Protein AF-A0A259LU39-F1 (afdb_monomer)

pLDDT: mean 78.83, std 13.09, range [27.02, 96.62]

Nearest PDB structures (foldseek):
  8rxt-assembly1_B  TM=8.365E-01  e=2.520E-11  Legionella pneumophila
  8rxt-assembly1_F  TM=7.467E-01  e=3.643E-12  Legionella pneumophila
  2pjr-assembly1_G  TM=8.775E-01  e=1.945E-04  Geobacillus ste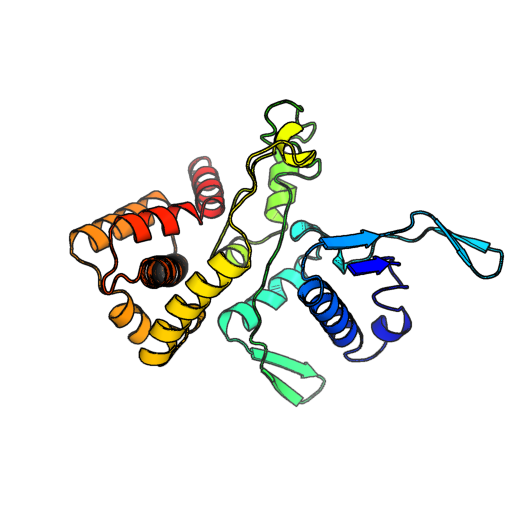arothermophilus
  2is6-assembly1_B  TM=9.435E-01  e=2.917E-03  Escherichia coli
  1pjr-assembly1_A 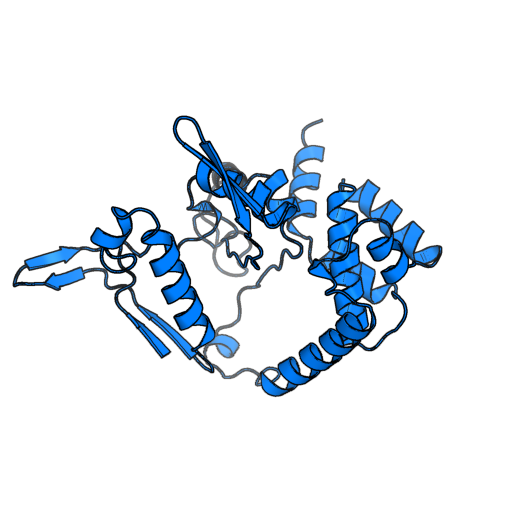 TM=9.055E-01  e=3.638E-03  Geobacillus stearothermophilus

Structure (mmCIF, N/CA/C/O backbone):
data_AF-A0A259LU39-F1
#
_entry.id   AF-A0A259LU39-F1
#
loop_
_atom_site.group_PDB
_atom_site.id
_atom_site.type_symbol
_atom_site.label_atom_id
_atom_site.label_alt_id
_atom_site.label_comp_id
_atom_site.label_asym_id
_atom_site.label_entity_id
_atom_site.label_seq_id
_atom_site.pdbx_PDB_ins_code
_atom_site.Cartn_x
_atom_site.Cartn_y
_atom_site.Cartn_z
_atom_site.occupancy
_atom_site.B_iso_or_equiv
_atom_site.auth_seq_id
_atom_site.auth_comp_id
_atom_site.auth_asym_id
_atom_site.auth_atom_id
_atom_site.pdbx_PDB_model_num
ATOM 1 N N . MET A 1 1 ? -2.369 -21.928 -12.614 1.00 53.81 1 MET A N 1
ATOM 2 C CA . MET A 1 1 ? -3.268 -21.348 -13.626 1.00 53.81 1 MET A CA 1
ATOM 3 C C . MET A 1 1 ? -2.397 -20.566 -14.587 1.00 53.81 1 MET A C 1
ATOM 5 O O . MET A 1 1 ? -1.478 -19.904 -14.121 1.00 53.81 1 MET A O 1
ATOM 9 N N . PHE A 1 2 ? -2.622 -20.736 -15.886 1.00 62.34 2 PHE A N 1
ATOM 10 C CA . PHE A 1 2 ? -1.865 -20.066 -16.937 1.00 62.34 2 PHE A CA 1
ATOM 11 C C . PHE A 1 2 ? -2.770 -19.025 -17.594 1.00 62.34 2 PHE A C 1
ATOM 13 O O . PHE A 1 2 ? -3.850 -19.383 -18.057 1.00 62.34 2 PHE A O 1
ATOM 20 N N . ILE A 1 3 ? -2.338 -17.766 -17.616 1.00 70.81 3 ILE A N 1
ATOM 21 C CA . ILE A 1 3 ? -2.923 -16.731 -18.467 1.00 70.81 3 ILE A CA 1
ATOM 22 C C . ILE A 1 3 ? -1.987 -16.593 -19.657 1.00 70.81 3 ILE A C 1
ATOM 24 O O . ILE A 1 3 ? -0.859 -16.110 -19.536 1.00 70.81 3 ILE A O 1
ATOM 28 N N . THR A 1 4 ? -2.446 -17.092 -20.796 1.00 76.81 4 THR A N 1
ATOM 29 C CA . THR A 1 4 ? -1.679 -17.115 -22.037 1.00 76.81 4 THR A CA 1
ATOM 30 C C . THR A 1 4 ? -2.185 -16.065 -23.003 1.00 76.81 4 THR A C 1
ATOM 32 O O . THR A 1 4 ? -3.384 -15.813 -23.039 1.00 76.81 4 THR A O 1
ATOM 35 N N . GLY A 1 5 ? -1.298 -15.530 -23.843 1.00 73.50 5 GLY A N 1
ATOM 36 C CA . GLY A 1 5 ? -1.701 -14.555 -24.855 1.00 73.50 5 GLY A CA 1
ATOM 37 C C . GLY A 1 5 ? -1.876 -13.157 -24.278 1.00 73.50 5 GLY A C 1
ATOM 38 O O . GLY A 1 5 ? -2.737 -12.412 -24.730 1.00 73.50 5 GLY A O 1
ATOM 39 N N . LEU A 1 6 ? -1.057 -12.805 -23.280 1.00 81.44 6 LEU A N 1
ATOM 40 C CA . LEU A 1 6 ? -0.944 -11.441 -22.768 1.00 81.44 6 LEU A CA 1
ATOM 41 C C . LEU A 1 6 ? -0.171 -10.582 -23.771 1.00 81.44 6 LEU A C 1
ATOM 43 O O . LEU A 1 6 ? 0.968 -10.174 -23.548 1.00 81.44 6 LEU A O 1
ATOM 47 N N . GLU A 1 7 ? -0.805 -10.361 -24.909 1.00 84.50 7 GLU A N 1
ATOM 48 C CA . GLU A 1 7 ? -0.324 -9.587 -26.041 1.00 84.50 7 GLU A CA 1
ATOM 49 C C . GLU A 1 7 ? -1.339 -8.483 -26.325 1.00 84.50 7 GLU A C 1
ATOM 51 O O . GLU A 1 7 ? -2.550 -8.693 -26.231 1.00 84.50 7 GLU A O 1
ATOM 56 N N . GLU A 1 8 ? -0.849 -7.303 -26.674 1.00 78.62 8 GLU A N 1
ATOM 57 C CA . GLU A 1 8 ? -1.696 -6.192 -27.076 1.00 78.62 8 GLU A CA 1
ATOM 58 C C . GLU A 1 8 ? -2.551 -6.600 -28.289 1.00 78.62 8 GLU A C 1
ATOM 60 O O . GLU A 1 8 ? -2.050 -7.239 -29.217 1.00 78.62 8 GLU A O 1
ATOM 65 N N . SER A 1 9 ? -3.838 -6.236 -28.293 1.00 75.56 9 SER A N 1
ATOM 66 C CA . SER A 1 9 ? -4.861 -6.665 -29.276 1.00 75.56 9 SER A CA 1
ATOM 67 C C . SER A 1 9 ? -5.368 -8.111 -29.125 1.00 75.56 9 SER A C 1
ATOM 69 O O . SER A 1 9 ? -6.397 -8.452 -29.709 1.00 75.56 9 SER A O 1
ATOM 71 N N . LEU A 1 10 ? -4.695 -8.958 -28.336 1.00 78.62 10 LEU A N 1
ATOM 72 C CA . LEU A 1 10 ? -5.160 -10.308 -27.993 1.00 78.62 10 LEU A CA 1
ATOM 73 C C . LEU A 1 10 ? -5.811 -10.337 -26.607 1.00 78.62 10 LEU A C 1
ATOM 75 O O . LEU A 1 10 ? -6.875 -10.927 -26.437 1.00 78.62 10 LEU A O 1
ATOM 79 N N . PHE A 1 11 ? -5.181 -9.683 -25.632 1.00 72.12 11 PHE A N 1
ATOM 80 C CA . PHE A 1 11 ? -5.715 -9.479 -24.293 1.00 72.12 11 PHE A CA 1
ATOM 81 C C . PHE A 1 11 ? -5.144 -8.173 -23.705 1.00 72.12 11 PHE A C 1
ATOM 83 O O . PHE A 1 11 ? -3.975 -8.151 -23.314 1.00 72.12 11 PHE A O 1
ATOM 90 N N . PRO A 1 12 ? -5.915 -7.072 -23.632 1.00 76.94 12 PRO A N 1
ATOM 91 C CA . PRO A 1 12 ? -7.328 -6.989 -23.996 1.00 76.94 12 PRO A CA 1
ATOM 92 C C . PRO A 1 12 ? -7.532 -7.222 -25.497 1.00 76.94 12 PRO A C 1
ATOM 94 O O . PRO A 1 12 ? -6.693 -6.823 -26.310 1.00 76.94 12 PRO A O 1
ATOM 97 N N . HIS A 1 13 ? -8.631 -7.884 -25.857 1.00 83.38 13 HIS A N 1
ATOM 98 C CA . HIS A 1 13 ? -8.950 -8.132 -27.258 1.00 83.38 13 HIS A CA 1
ATOM 99 C C . HIS A 1 13 ? -9.214 -6.811 -27.998 1.00 83.38 13 HIS A C 1
ATOM 101 O O . HIS A 1 13 ? -9.829 -5.895 -27.450 1.00 83.38 13 HIS A O 1
ATOM 107 N N . GLU A 1 14 ? -8.766 -6.708 -29.253 1.00 80.56 14 GLU A N 1
ATOM 108 C CA . GLU A 1 14 ? -8.870 -5.488 -30.072 1.00 80.56 14 GLU A CA 1
ATOM 109 C C . GLU A 1 14 ? -10.310 -4.964 -30.161 1.00 80.56 14 GLU A C 1
ATOM 111 O O . GLU A 1 14 ? -10.559 -3.772 -30.009 1.00 80.56 14 GLU A O 1
ATOM 116 N N . GLN A 1 15 ? -11.286 -5.861 -30.317 1.00 78.75 15 GLN A N 1
ATOM 117 C CA . GLN A 1 15 ? -12.702 -5.480 -30.370 1.00 78.75 15 GLN A CA 1
ATOM 118 C C . GLN A 1 15 ? -13.184 -4.908 -29.029 1.00 78.75 15 GLN A C 1
ATOM 120 O O . GLN A 1 15 ? -13.802 -3.846 -29.006 1.00 78.75 15 GLN A O 1
ATOM 125 N N . SER A 1 16 ? -12.791 -5.525 -27.910 1.00 80.12 16 SER A N 1
ATOM 126 C CA . SER A 1 16 ? -13.077 -5.031 -26.558 1.00 80.12 16 SER A CA 1
ATOM 127 C C . SER A 1 16 ? -12.427 -3.665 -26.291 1.00 80.12 16 SER A C 1
ATOM 129 O O . SER A 1 16 ? -12.916 -2.892 -25.469 1.00 80.12 16 SER A O 1
ATOM 131 N N . ALA A 1 17 ? -11.330 -3.336 -26.984 1.00 71.06 17 ALA A N 1
ATOM 132 C CA . ALA A 1 17 ? -10.690 -2.025 -26.897 1.00 71.06 17 ALA A CA 1
ATOM 133 C C . ALA A 1 17 ? -11.484 -0.909 -27.602 1.00 71.06 17 ALA A C 1
ATOM 135 O O . ALA A 1 17 ? -11.327 0.262 -27.247 1.00 71.06 17 ALA A O 1
ATOM 136 N N . HIS A 1 18 ? -12.329 -1.260 -28.575 1.00 75.44 18 HIS A N 1
ATOM 137 C CA . HIS A 1 18 ? -13.158 -0.325 -29.341 1.00 75.44 18 HIS A CA 1
ATOM 138 C C . HIS A 1 18 ? -14.607 -0.231 -28.839 1.00 75.44 18 HIS A C 1
ATOM 140 O O . HIS A 1 18 ? -15.313 0.716 -29.188 1.00 75.44 18 HIS A O 1
ATOM 146 N N . GLU A 1 19 ? -15.040 -1.174 -28.004 1.00 79.94 19 GLU A N 1
ATOM 147 C CA . GLU A 1 19 ? -16.357 -1.182 -27.371 1.00 79.94 19 GLU A CA 1
ATOM 148 C C . GLU A 1 19 ? -16.409 -0.301 -26.112 1.00 79.94 19 GLU A C 1
ATOM 150 O O . GLU A 1 19 ? -15.473 -0.237 -25.310 1.00 79.94 19 GLU A O 1
ATOM 155 N N . GLU A 1 20 ? -17.538 0.379 -25.905 1.00 63.16 20 GLU A N 1
ATOM 156 C CA . GLU A 1 20 ? -17.760 1.200 -24.713 1.00 63.16 20 GLU A CA 1
ATOM 157 C C . GLU A 1 20 ? -17.851 0.292 -23.472 1.00 63.16 20 GLU A C 1
ATOM 159 O O . GLU A 1 20 ? -18.797 -0.473 -23.312 1.00 63.16 20 GLU A O 1
ATOM 164 N N . GLY A 1 21 ? -16.830 0.345 -22.609 1.00 67.00 21 GLY A N 1
ATOM 165 C CA . GLY A 1 21 ? -16.716 -0.505 -21.415 1.00 67.00 21 GLY A CA 1
ATOM 166 C C . GLY A 1 21 ? -16.012 -1.854 -21.628 1.00 67.00 21 GLY A C 1
ATOM 167 O O . GLY A 1 21 ? -15.725 -2.539 -20.647 1.00 67.00 21 GLY A O 1
ATOM 168 N N . GLY A 1 22 ? -15.645 -2.226 -22.860 1.00 72.56 22 GLY A N 1
ATOM 169 C CA . GLY A 1 22 ? -15.007 -3.523 -23.135 1.00 72.56 22 GLY A CA 1
ATOM 170 C C . GLY A 1 22 ? -13.653 -3.700 -22.430 1.00 72.56 22 GLY A C 1
ATOM 171 O O . GLY A 1 22 ? -13.367 -4.758 -21.873 1.00 72.56 22 GLY A O 1
ATO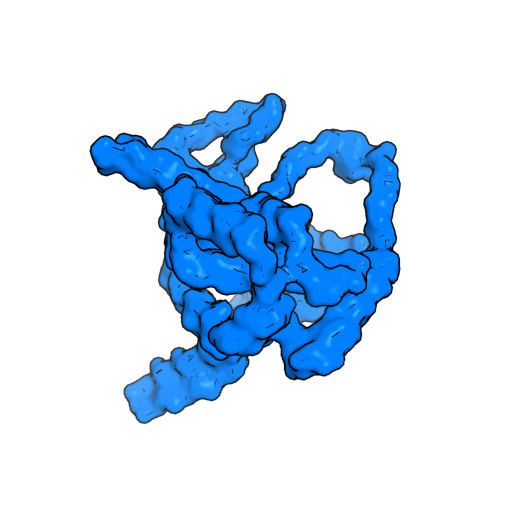M 172 N N . LEU A 1 23 ? -12.854 -2.633 -22.317 1.00 72.69 23 LEU A N 1
ATOM 173 C CA . LEU A 1 23 ? -11.596 -2.653 -21.552 1.00 72.69 23 LEU A CA 1
ATOM 174 C C . LEU A 1 23 ? -11.789 -2.894 -20.046 1.00 72.69 23 LEU A C 1
ATOM 176 O O . LEU A 1 23 ? -10.892 -3.429 -19.389 1.00 72.69 23 LEU A O 1
ATOM 180 N N . GLU A 1 24 ? -12.916 -2.469 -19.475 1.00 64.38 24 GLU A N 1
ATOM 181 C CA . GLU A 1 24 ? -13.219 -2.716 -18.062 1.00 64.38 24 GLU A CA 1
ATOM 182 C C . GLU A 1 24 ? -13.596 -4.178 -17.827 1.00 64.38 24 GLU A C 1
ATOM 184 O O . GLU A 1 24 ? -13.198 -4.749 -16.810 1.00 64.38 24 GLU A O 1
ATOM 189 N N . GLU A 1 25 ? -14.290 -4.800 -18.780 1.00 69.62 25 GLU A N 1
ATOM 190 C CA . GLU A 1 25 ? -14.614 -6.225 -18.730 1.00 69.62 25 GLU A CA 1
ATOM 191 C C . GLU A 1 25 ? -13.357 -7.093 -18.875 1.00 69.62 25 GLU A C 1
ATOM 193 O O . GLU A 1 25 ? -13.107 -7.961 -18.040 1.00 69.62 25 GLU A O 1
ATOM 198 N N . GLU A 1 26 ? -12.476 -6.784 -19.829 1.00 78.19 26 GLU A N 1
ATOM 199 C CA . GLU A 1 26 ? -11.168 -7.446 -19.977 1.00 78.19 26 GLU A CA 1
ATOM 200 C C . GLU A 1 26 ? -10.320 -7.335 -18.695 1.00 78.19 26 GLU A C 1
ATOM 202 O O . GLU A 1 26 ? -9.691 -8.298 -18.243 1.00 78.19 26 GLU A O 1
ATOM 207 N N . ARG A 1 27 ? -10.366 -6.177 -18.022 1.00 71.88 27 ARG A N 1
ATOM 208 C CA . ARG A 1 27 ? -9.699 -5.973 -16.728 1.00 71.88 27 ARG A CA 1
ATOM 209 C C . ARG A 1 27 ? -10.314 -6.831 -15.617 1.00 71.88 27 ARG A C 1
ATOM 211 O O . ARG A 1 27 ? -9.577 -7.379 -14.793 1.00 71.88 27 ARG A O 1
ATOM 218 N N . ARG A 1 28 ? -11.645 -6.970 -15.576 1.00 68.75 28 ARG A N 1
ATOM 219 C CA . ARG A 1 28 ? -12.333 -7.872 -14.632 1.00 68.75 28 ARG A CA 1
ATOM 220 C C . ARG A 1 28 ? -11.946 -9.324 -14.890 1.00 68.75 28 ARG A C 1
ATOM 222 O O . ARG A 1 28 ? -11.647 -10.035 -13.931 1.00 68.75 28 ARG A O 1
ATOM 229 N N . LEU A 1 29 ? -11.875 -9.744 -16.151 1.00 71.31 29 LEU A N 1
ATOM 230 C CA . LEU A 1 29 ? -11.436 -11.085 -16.539 1.00 71.31 29 LEU A CA 1
ATOM 231 C C . LEU A 1 29 ? -9.993 -11.355 -16.092 1.00 71.31 29 LEU A C 1
ATOM 233 O O . LEU A 1 29 ? -9.732 -12.402 -15.492 1.00 71.31 29 LEU A O 1
ATOM 237 N N . MET A 1 30 ? -9.085 -10.388 -16.270 1.00 74.69 30 MET A N 1
ATOM 238 C CA . MET A 1 30 ? -7.704 -10.478 -15.781 1.00 74.69 30 MET A CA 1
ATOM 239 C C . MET A 1 30 ? -7.655 -10.648 -14.258 1.00 74.69 30 MET A C 1
ATOM 241 O O . MET A 1 30 ? -6.982 -11.539 -13.738 1.00 74.69 30 MET A O 1
ATOM 245 N N . TYR A 1 31 ? -8.415 -9.835 -13.523 1.00 61.78 31 TYR A N 1
ATOM 246 C CA . TYR A 1 31 ? -8.483 -9.902 -12.063 1.00 61.78 31 TYR A CA 1
ATOM 247 C C . TYR A 1 31 ? -9.074 -11.228 -11.554 1.00 61.78 31 TYR A C 1
ATOM 249 O O . TYR A 1 31 ? -8.537 -11.841 -10.625 1.00 61.78 31 TYR A O 1
ATOM 257 N N . VAL A 1 32 ? -10.154 -11.719 -12.172 1.00 68.75 32 VAL A N 1
ATOM 258 C CA . VAL A 1 32 ? -10.760 -13.024 -11.848 1.00 68.75 32 VAL A CA 1
ATOM 259 C C . VAL A 1 32 ? -9.777 -14.154 -12.115 1.00 68.75 32 VAL A C 1
ATOM 261 O O . VAL A 1 32 ? -9.681 -15.091 -11.321 1.00 68.75 32 VAL A O 1
ATOM 264 N N . ALA A 1 33 ? -9.027 -14.070 -13.211 1.00 61.62 33 ALA A N 1
ATOM 265 C CA . ALA A 1 33 ? -7.979 -15.024 -13.492 1.00 61.62 33 ALA A CA 1
ATOM 266 C C . ALA A 1 33 ? -6.935 -14.984 -12.359 1.00 61.62 33 ALA A C 1
ATOM 268 O O . ALA A 1 33 ? -6.783 -15.984 -11.651 1.00 61.62 33 ALA A O 1
ATOM 269 N N . ILE A 1 34 ? -6.300 -13.838 -12.095 1.00 70.88 34 ILE A N 1
ATOM 270 C CA . ILE A 1 34 ? -5.287 -13.689 -11.032 1.00 70.88 34 ILE A CA 1
ATOM 271 C C . ILE A 1 34 ? -5.782 -14.270 -9.697 1.00 70.88 34 ILE A C 1
ATOM 273 O O . ILE A 1 34 ? -5.111 -15.104 -9.092 1.00 70.88 34 ILE A O 1
ATOM 277 N N . THR A 1 35 ? -6.991 -13.910 -9.269 1.00 59.72 35 THR A N 1
ATOM 278 C CA . THR A 1 35 ? -7.564 -14.353 -7.985 1.00 59.72 35 THR A CA 1
ATOM 279 C C . THR A 1 35 ? -7.964 -15.833 -7.954 1.00 59.72 35 THR A C 1
ATOM 281 O O . THR A 1 35 ? -7.988 -16.446 -6.884 1.00 59.72 35 THR A O 1
ATOM 284 N N . ARG A 1 36 ? -8.218 -16.465 -9.108 1.00 62.06 36 ARG A N 1
ATOM 285 C CA . ARG A 1 36 ? -8.438 -17.919 -9.212 1.00 62.06 36 ARG A CA 1
ATOM 286 C C . ARG A 1 36 ? -7.144 -18.731 -9.182 1.00 62.06 36 ARG A C 1
ATOM 288 O O . ARG A 1 36 ? -7.204 -19.942 -8.939 1.00 62.06 36 ARG A O 1
ATOM 295 N N . ALA A 1 37 ? -5.977 -18.122 -9.394 1.00 50.22 37 ALA A N 1
ATOM 296 C CA . ALA A 1 37 ? -4.696 -18.808 -9.258 1.00 50.22 37 ALA A CA 1
ATOM 297 C C . ALA A 1 37 ? -4.362 -19.074 -7.780 1.00 50.22 37 ALA A C 1
ATOM 299 O O . ALA A 1 37 ? -3.591 -18.365 -7.151 1.00 50.22 37 ALA A O 1
ATOM 300 N N . ARG A 1 38 ? -4.914 -20.154 -7.219 1.00 51.34 38 ARG A N 1
ATOM 301 C CA . ARG A 1 38 ? -4.765 -20.508 -5.793 1.00 51.34 38 ARG A CA 1
ATOM 302 C C . ARG A 1 38 ? -3.333 -20.816 -5.329 1.00 51.34 38 ARG A C 1
ATOM 304 O O . ARG A 1 38 ? -3.074 -20.772 -4.135 1.00 51.34 38 ARG A O 1
ATOM 311 N N . ARG A 1 39 ? -2.437 -21.230 -6.232 1.00 54.59 39 ARG A N 1
ATOM 312 C CA . ARG A 1 39 ? -1.081 -21.712 -5.884 1.00 54.59 39 ARG A CA 1
ATOM 313 C C . ARG A 1 39 ? 0.024 -21.153 -6.766 1.00 54.59 39 ARG A C 1
ATOM 315 O O . ARG A 1 39 ? 1.074 -20.792 -6.262 1.00 54.59 39 ARG A O 1
ATOM 322 N N . ARG A 1 40 ? -0.186 -21.141 -8.081 1.00 45.34 40 ARG A N 1
ATOM 323 C CA . ARG A 1 40 ? 0.765 -20.595 -9.053 1.00 45.34 40 ARG A CA 1
ATOM 324 C C . ARG A 1 40 ? -0.008 -19.940 -10.184 1.00 45.34 40 ARG A C 1
ATOM 326 O O . ARG A 1 40 ? -0.945 -20.550 -10.716 1.00 45.34 40 ARG A O 1
ATOM 333 N N . LEU A 1 41 ? 0.383 -18.720 -10.516 1.00 66.00 41 LEU A N 1
ATOM 334 C CA . LEU A 1 41 ? -0.077 -17.969 -11.671 1.00 66.00 41 LEU A CA 1
ATOM 335 C C . LEU A 1 41 ? 1.091 -17.890 -12.647 1.00 66.00 41 LEU A C 1
ATOM 337 O O . LEU A 1 41 ? 2.171 -17.451 -12.272 1.00 66.00 41 LEU A O 1
ATOM 341 N N . TYR A 1 42 ? 0.874 -18.336 -13.873 1.00 57.91 42 TYR A N 1
ATOM 342 C CA . TYR A 1 42 ? 1.860 -18.270 -14.938 1.00 57.91 42 TYR A CA 1
ATOM 343 C C . TYR A 1 42 ? 1.311 -17.346 -16.013 1.00 57.91 42 TYR A C 1
ATOM 345 O O . TYR A 1 42 ? 0.276 -17.636 -16.608 1.00 57.91 42 TYR A O 1
ATOM 353 N N . LEU A 1 43 ? 1.974 -16.216 -16.211 1.00 75.06 43 LEU A N 1
ATOM 354 C CA . LEU A 1 43 ? 1.632 -15.231 -17.225 1.00 75.06 43 LEU A CA 1
ATOM 355 C C . LEU A 1 43 ? 2.565 -15.452 -18.412 1.00 75.06 43 LEU A C 1
ATOM 357 O O . LEU A 1 43 ? 3.777 -15.530 -18.220 1.00 75.06 43 LEU A O 1
ATOM 361 N N . SER A 1 44 ? 2.025 -15.599 -19.621 1.00 69.56 44 SER A N 1
ATOM 362 C CA . SER A 1 44 ? 2.851 -15.788 -20.816 1.00 69.56 44 SER A CA 1
ATOM 363 C C . SER A 1 44 ? 2.474 -14.809 -21.922 1.00 69.56 44 SER A C 1
ATOM 365 O O . SER A 1 44 ? 1.325 -14.787 -22.381 1.00 69.56 44 SER A O 1
ATOM 367 N N . HIS A 1 45 ? 3.483 -14.084 -22.390 1.00 77.38 45 HIS A N 1
ATOM 368 C CA . HIS A 1 45 ? 3.474 -13.253 -23.585 1.00 77.38 45 HIS A CA 1
ATOM 369 C C . HIS A 1 45 ? 4.365 -13.917 -24.646 1.00 77.38 45 HIS A C 1
ATOM 371 O O . HIS A 1 45 ? 5.474 -14.347 -24.322 1.00 77.38 45 HIS A O 1
ATOM 377 N N . ALA A 1 46 ? 3.894 -14.033 -25.890 1.00 75.75 46 ALA A N 1
ATOM 378 C CA . ALA A 1 46 ? 4.714 -14.516 -26.996 1.00 75.75 46 ALA A CA 1
ATOM 379 C C . ALA A 1 46 ? 5.241 -13.339 -27.825 1.00 75.75 46 ALA A C 1
ATOM 381 O O . ALA A 1 46 ? 4.466 -12.573 -28.391 1.00 75.75 46 ALA A O 1
ATOM 382 N N . GLN A 1 47 ? 6.567 -13.252 -27.959 1.00 72.56 47 GLN A N 1
ATOM 383 C CA . GLN A 1 47 ? 7.232 -12.225 -28.771 1.00 72.56 47 GLN A CA 1
ATOM 384 C C . GLN A 1 47 ? 6.853 -12.320 -30.261 1.00 72.56 47 GLN A C 1
ATOM 386 O O . GLN A 1 47 ? 6.831 -11.320 -30.977 1.00 72.56 47 GLN A O 1
ATOM 391 N N . SER A 1 48 ? 6.548 -13.528 -30.742 1.00 76.69 48 SER A N 1
ATOM 392 C CA . SER A 1 48 ? 5.978 -13.747 -32.070 1.00 76.69 48 SER A CA 1
ATOM 393 C C . SER A 1 48 ? 5.052 -14.964 -32.083 1.00 76.69 48 SER A C 1
ATOM 395 O O . SER A 1 48 ? 5.252 -15.918 -31.326 1.00 76.69 48 SER A O 1
ATOM 397 N N . ARG A 1 49 ? 4.032 -14.935 -32.944 1.00 74.62 49 ARG A N 1
ATOM 398 C CA . ARG A 1 49 ? 3.091 -16.040 -33.168 1.00 74.62 49 ARG A CA 1
ATOM 399 C C . ARG A 1 49 ? 2.823 -16.242 -34.644 1.00 74.62 49 ARG A C 1
ATOM 401 O O . ARG A 1 49 ? 2.692 -15.281 -35.392 1.00 74.62 49 ARG A O 1
ATOM 408 N N . MET A 1 50 ? 2.651 -17.496 -35.043 1.00 74.31 50 MET A N 1
ATOM 409 C CA . MET A 1 50 ? 2.124 -17.828 -36.360 1.00 74.31 50 MET A CA 1
ATOM 410 C C . MET A 1 50 ? 0.592 -17.880 -36.293 1.00 74.31 50 M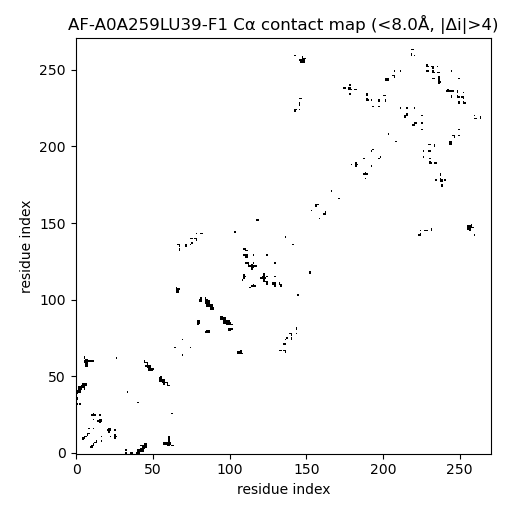ET A C 1
ATOM 412 O O . MET A 1 50 ? 0.024 -18.757 -35.648 1.00 74.31 50 MET A O 1
ATOM 416 N N . LEU A 1 51 ? -0.072 -16.926 -36.943 1.00 66.56 51 LEU A N 1
ATOM 417 C CA . LEU A 1 51 ? -1.530 -16.797 -37.019 1.00 66.56 51 LEU A CA 1
ATOM 418 C C . LEU A 1 51 ? -1.936 -16.744 -38.491 1.00 66.56 51 LEU A C 1
ATOM 420 O O . LEU A 1 51 ? -1.461 -15.889 -39.234 1.00 66.56 51 LEU A O 1
ATOM 424 N N . HIS A 1 52 ? -2.798 -17.671 -38.920 1.00 72.81 52 HIS A N 1
ATOM 425 C CA . HIS A 1 52 ? -3.254 -17.785 -40.315 1.00 72.81 52 HIS A CA 1
ATOM 426 C C . HIS A 1 52 ? -2.102 -17.823 -41.344 1.00 72.81 52 HIS A C 1
ATOM 428 O O . HIS A 1 52 ? -2.182 -17.220 -42.409 1.00 72.81 52 HIS A O 1
ATOM 434 N N . GLY A 1 53 ? -1.002 -18.505 -41.007 1.00 77.75 53 GLY A N 1
ATOM 435 C CA . GLY A 1 53 ? 0.174 -18.631 -41.878 1.00 77.75 53 GLY A CA 1
ATOM 436 C C . GLY A 1 53 ? 1.100 -17.409 -41.912 1.00 77.75 53 GLY A C 1
ATOM 437 O O . GLY A 1 53 ? 2.108 -17.447 -42.610 1.00 77.75 53 GLY A O 1
ATOM 438 N N . GLN A 1 54 ? 0.814 -16.350 -41.147 1.00 70.69 54 GLN A N 1
ATOM 439 C CA . GLN A 1 54 ? 1.683 -15.178 -41.016 1.00 70.69 54 GLN A CA 1
ATOM 440 C C . GLN A 1 54 ? 2.300 -15.101 -39.620 1.00 70.69 54 GLN A C 1
ATOM 442 O O . GLN A 1 54 ? 1.623 -15.331 -38.617 1.00 70.69 54 GLN A O 1
ATOM 447 N N . ILE A 1 55 ? 3.586 -14.751 -39.551 1.00 75.81 55 ILE A N 1
ATOM 448 C CA . ILE A 1 55 ? 4.248 -14.430 -38.285 1.00 75.81 55 ILE A CA 1
ATOM 449 C C . ILE A 1 55 ? 3.834 -13.012 -37.891 1.00 75.81 55 ILE A C 1
ATOM 451 O O . ILE A 1 55 ? 4.134 -12.051 -38.597 1.00 75.81 55 ILE A O 1
ATOM 455 N N . ARG A 1 56 ? 3.137 -12.887 -36.763 1.00 73.00 56 ARG A N 1
ATOM 456 C CA . ARG A 1 56 ? 2.818 -11.613 -36.121 1.00 73.00 56 ARG A CA 1
ATOM 457 C C . ARG A 1 56 ? 3.721 -11.420 -34.914 1.00 73.00 56 ARG A C 1
ATOM 459 O O . ARG A 1 56 ? 3.869 -12.330 -34.102 1.00 73.00 56 ARG A O 1
ATOM 466 N N . TYR A 1 57 ? 4.294 -10.230 -34.799 1.00 75.38 57 TYR A N 1
ATOM 467 C CA . TYR A 1 57 ? 5.000 -9.784 -33.604 1.00 75.38 57 TYR A CA 1
ATOM 468 C C . TYR A 1 57 ? 4.008 -9.017 -32.733 1.00 75.38 57 TYR A C 1
ATOM 470 O O . TYR A 1 57 ? 3.361 -8.090 -33.219 1.00 75.38 57 TYR A O 1
ATOM 478 N N . GLY A 1 58 ? 3.841 -9.444 -31.484 1.00 68.44 58 GLY A N 1
ATOM 479 C CA . GLY A 1 58 ? 2.932 -8.813 -30.529 1.00 68.44 58 GLY A CA 1
ATOM 480 C C . GLY A 1 58 ? 3.707 -7.969 -29.526 1.00 68.44 58 GLY A C 1
ATOM 481 O O . GLY A 1 58 ? 4.784 -8.370 -29.091 1.00 68.44 58 GLY A O 1
ATOM 482 N N . LEU A 1 59 ? 3.160 -6.817 -29.136 1.00 76.44 59 LEU A N 1
ATOM 483 C CA . LEU A 1 59 ? 3.622 -6.105 -27.942 1.00 76.44 59 LEU A CA 1
ATOM 484 C C . LEU A 1 59 ? 3.064 -6.805 -26.689 1.00 76.44 59 LEU A C 1
ATOM 486 O O . LEU A 1 59 ? 1.988 -7.405 -26.776 1.00 76.44 59 LEU A O 1
ATOM 490 N N . PRO A 1 60 ? 3.754 -6.765 -25.536 1.00 75.75 60 PRO A N 1
ATOM 491 C CA . PRO A 1 60 ? 3.188 -7.222 -24.272 1.00 75.75 60 PRO A CA 1
ATOM 492 C C . PRO A 1 60 ? 1.853 -6.539 -23.974 1.00 75.75 60 PRO A C 1
ATOM 494 O O . PRO A 1 60 ? 1.645 -5.383 -24.329 1.00 75.75 60 PRO A O 1
ATOM 497 N N . SER A 1 61 ? 0.940 -7.269 -23.336 1.00 78.00 61 SER A N 1
ATOM 498 C CA . SER A 1 61 ? -0.323 -6.699 -22.869 1.00 78.00 61 SER A CA 1
ATOM 499 C C . SER A 1 61 ? -0.064 -5.546 -21.906 1.00 78.00 61 SER A C 1
ATOM 501 O O . SER A 1 61 ? 0.649 -5.727 -20.918 1.00 78.00 61 SER A O 1
ATOM 503 N N . ARG A 1 62 ? -0.764 -4.425 -22.101 1.00 68.94 62 ARG A N 1
ATOM 504 C CA . ARG A 1 62 ? -0.815 -3.292 -21.156 1.00 68.94 62 ARG A CA 1
ATOM 505 C C . ARG A 1 62 ? -1.202 -3.654 -19.713 1.00 68.94 62 ARG A C 1
ATOM 507 O O . ARG A 1 62 ? -1.091 -2.832 -18.809 1.00 68.94 62 ARG A O 1
ATOM 514 N N . PHE A 1 63 ? -1.724 -4.859 -19.471 1.00 69.06 63 PHE A N 1
ATOM 515 C CA . PHE A 1 63 ? -2.008 -5.360 -18.122 1.00 69.06 63 PHE A CA 1
ATOM 516 C C . PHE A 1 63 ? -0.776 -5.935 -17.405 1.00 69.06 63 PHE A C 1
ATOM 518 O O . PHE A 1 63 ? -0.893 -6.341 -16.249 1.00 69.06 63 PHE A O 1
ATOM 525 N N . LEU A 1 64 ? 0.377 -5.990 -18.074 1.00 64.88 64 LEU A N 1
ATOM 526 C CA . LEU A 1 64 ? 1.654 -6.425 -17.505 1.00 64.88 64 LEU A CA 1
ATOM 527 C C . LEU A 1 64 ? 2.585 -5.267 -17.142 1.00 64.88 64 LEU A C 1
ATOM 529 O O . LEU A 1 64 ? 3.664 -5.516 -16.607 1.00 64.88 64 LEU A O 1
ATOM 533 N N . ASP A 1 65 ? 2.181 -4.033 -17.424 1.00 66.69 65 ASP A N 1
ATOM 534 C CA . ASP A 1 65 ? 3.061 -2.883 -17.299 1.00 66.69 65 ASP A CA 1
ATOM 535 C C . ASP A 1 65 ? 3.163 -2.361 -15.861 1.00 66.69 65 ASP A C 1
ATOM 537 O O . ASP A 1 65 ? 2.245 -2.456 -15.040 1.00 66.69 65 ASP A O 1
ATOM 541 N N . GLU A 1 66 ? 4.321 -1.782 -15.559 1.00 74.06 66 GLU A N 1
ATOM 542 C CA . GLU A 1 66 ? 4.593 -1.124 -14.287 1.00 74.06 66 GLU A CA 1
ATOM 543 C C . GLU A 1 66 ? 3.847 0.206 -14.179 1.00 74.06 66 GLU A C 1
ATOM 545 O O . GLU A 1 66 ? 3.556 0.869 -15.173 1.00 74.06 66 GLU A O 1
ATOM 550 N N . LEU A 1 67 ? 3.586 0.652 -12.949 1.00 79.44 67 LEU A N 1
ATOM 551 C CA . LEU A 1 67 ? 2.865 1.899 -12.692 1.00 79.44 67 LEU A CA 1
ATOM 552 C C . LEU A 1 67 ? 3.422 3.114 -13.477 1.00 79.44 67 LEU A C 1
ATOM 554 O O . LEU A 1 67 ? 2.609 3.872 -14.004 1.00 79.44 67 LEU A O 1
ATOM 558 N N . PRO A 1 68 ? 4.753 3.313 -13.616 1.00 83.38 68 PRO A N 1
ATOM 559 C CA . PRO A 1 68 ? 5.322 4.416 -14.393 1.00 83.38 68 PRO A CA 1
ATOM 560 C C . PRO A 1 68 ? 5.148 4.286 -15.913 1.00 83.38 68 PRO A C 1
ATOM 562 O O . PRO A 1 68 ? 5.367 5.262 -16.624 1.00 83.38 68 PRO A O 1
ATOM 565 N N . GLU A 1 69 ? 4.793 3.120 -16.442 1.00 80.62 69 GLU A N 1
ATOM 566 C CA . GLU A 1 69 ? 4.619 2.927 -17.887 1.00 80.62 69 GLU A CA 1
ATOM 567 C C . GLU A 1 69 ? 3.233 3.364 -18.375 1.00 80.62 69 GLU A C 1
ATOM 569 O O . GLU A 1 69 ? 3.054 3.682 -19.551 1.00 80.62 69 GLU A O 1
ATOM 574 N N . PHE A 1 70 ? 2.272 3.528 -17.462 1.00 76.81 70 PHE A N 1
ATOM 575 C CA . PHE A 1 70 ? 0.988 4.133 -17.790 1.00 76.81 70 PHE A CA 1
ATOM 576 C C . PHE A 1 70 ? 1.116 5.632 -18.074 1.00 76.81 70 PHE A C 1
ATOM 578 O O . PHE A 1 70 ? 1.835 6.381 -17.406 1.00 76.81 70 PHE A O 1
ATOM 585 N N . GLU A 1 71 ? 0.332 6.106 -19.043 1.00 75.50 71 GLU A N 1
ATOM 586 C CA . GLU A 1 71 ? 0.241 7.531 -19.335 1.00 75.50 71 GLU A CA 1
ATOM 587 C C . GLU A 1 71 ? -0.210 8.322 -18.100 1.00 75.50 71 GLU A C 1
ATOM 589 O O . GLU A 1 71 ? -1.208 7.998 -17.450 1.00 75.50 71 GLU A O 1
ATOM 594 N N . ARG A 1 72 ? 0.467 9.444 -17.833 1.00 79.25 72 ARG A N 1
ATOM 595 C CA . ARG A 1 72 ? 0.208 10.280 -16.652 1.00 79.25 72 ARG A CA 1
ATOM 596 C C . ARG A 1 72 ? -1.262 10.676 -16.501 1.00 79.25 72 ARG A C 1
ATOM 598 O O . ARG A 1 72 ? -1.771 10.685 -15.388 1.00 79.25 72 ARG A O 1
ATOM 605 N N . ARG A 1 73 ? -1.967 10.963 -17.602 1.00 75.75 73 ARG A N 1
ATOM 606 C CA . ARG A 1 73 ? -3.401 11.307 -17.557 1.00 75.75 73 ARG A CA 1
ATOM 607 C C . ARG A 1 73 ? -4.257 10.182 -16.965 1.00 75.75 73 ARG A C 1
ATOM 609 O O . ARG A 1 73 ? -5.166 10.465 -16.199 1.00 75.75 73 ARG A O 1
ATOM 616 N N . VAL A 1 74 ? -3.944 8.923 -17.276 1.00 77.88 74 VAL A N 1
ATOM 617 C CA . VAL A 1 74 ? -4.676 7.749 -16.775 1.00 77.88 74 VAL A CA 1
ATOM 618 C C . VAL A 1 74 ? -4.424 7.579 -15.280 1.00 77.88 74 VAL A C 1
ATOM 620 O O . VAL A 1 74 ? -5.356 7.352 -14.513 1.00 77.88 74 VAL A O 1
ATOM 623 N N . LEU A 1 75 ? -3.172 7.764 -14.859 1.00 80.94 75 LEU A N 1
ATOM 624 C CA . LEU A 1 75 ? -2.775 7.720 -13.454 1.00 80.94 75 LEU A CA 1
ATOM 625 C C . LEU A 1 75 ? -3.459 8.815 -12.621 1.00 80.94 75 LEU A C 1
ATOM 627 O O . LEU A 1 75 ? -3.925 8.549 -11.516 1.00 80.94 75 LEU A O 1
ATOM 631 N N . GLU A 1 76 ? -3.576 10.034 -13.150 1.00 81.88 76 GLU A N 1
ATOM 632 C CA . GLU A 1 76 ? -4.262 11.122 -12.444 1.00 81.88 76 GLU A CA 1
ATOM 633 C C . GLU A 1 76 ? -5.770 10.870 -12.299 1.00 81.88 76 GLU A C 1
ATOM 635 O O . GLU A 1 76 ? -6.331 11.218 -11.260 1.00 81.88 76 GLU A O 1
ATOM 640 N N . VAL A 1 77 ? -6.420 10.213 -13.270 1.00 79.12 77 VAL A N 1
ATOM 641 C CA . VAL A 1 77 ? -7.848 9.846 -13.176 1.00 79.12 77 VAL A CA 1
ATOM 642 C C . VAL A 1 77 ? -8.107 8.867 -12.029 1.00 79.12 77 VAL A C 1
ATOM 644 O O . VAL A 1 77 ? -9.153 8.954 -11.397 1.00 79.12 77 VAL A O 1
ATOM 647 N N . LEU A 1 78 ? -7.156 7.989 -11.681 1.00 79.62 78 LEU A N 1
ATOM 648 C CA . LEU A 1 78 ? -7.310 7.058 -10.551 1.00 79.62 78 LEU A CA 1
ATOM 649 C C . LEU A 1 78 ? -7.435 7.766 -9.194 1.00 79.62 78 LEU A C 1
ATOM 651 O O . LEU A 1 78 ? -7.949 7.185 -8.240 1.00 79.62 78 LEU A O 1
ATOM 655 N N . ARG A 1 79 ? -6.998 9.024 -9.086 1.00 84.88 79 ARG A N 1
ATOM 656 C CA . ARG A 1 79 ? -6.954 9.744 -7.808 1.00 84.88 79 ARG A CA 1
ATOM 657 C C . ARG A 1 79 ? -8.317 9.973 -7.173 1.00 84.88 79 ARG A C 1
ATOM 659 O O . ARG A 1 79 ? -8.397 9.975 -5.946 1.00 84.88 79 ARG A O 1
ATOM 666 N N . GLU A 1 80 ? -9.331 10.258 -7.981 1.00 81.31 80 GLU A N 1
ATOM 667 C CA . GLU A 1 80 ? -10.698 10.487 -7.513 1.00 81.31 80 GLU A CA 1
ATOM 668 C C . GLU A 1 80 ? -11.329 9.196 -6.973 1.00 81.31 80 GLU A C 1
ATOM 670 O O . GLU A 1 80 ? -11.618 9.164 -5.776 1.00 81.31 80 GLU A O 1
ATOM 675 N N . PRO A 1 81 ? -11.432 8.096 -7.746 1.00 79.44 81 PRO A N 1
ATOM 676 C CA . PRO A 1 81 ? -12.050 6.870 -7.259 1.00 79.44 81 PRO A CA 1
ATOM 677 C C . PRO A 1 81 ? -11.275 6.214 -6.109 1.00 79.44 81 PRO A C 1
ATOM 679 O O . PRO A 1 81 ? -11.888 5.586 -5.252 1.00 79.44 81 PRO A O 1
ATOM 682 N N . MET A 1 82 ? -9.953 6.403 -6.011 1.00 82.31 82 MET A N 1
ATOM 683 C CA . MET A 1 82 ? -9.176 5.949 -4.845 1.00 82.31 82 MET A CA 1
ATOM 684 C C . MET A 1 82 ? -9.498 6.714 -3.548 1.00 82.31 82 MET A C 1
ATOM 686 O O . MET A 1 82 ? -9.194 6.230 -2.456 1.00 82.31 82 MET A O 1
ATOM 690 N N . GLU A 1 83 ? -10.076 7.911 -3.652 1.00 82.31 83 GLU A N 1
ATOM 691 C CA . GLU A 1 83 ? -10.412 8.753 -2.503 1.00 82.31 83 GLU A CA 1
ATOM 692 C C . GLU A 1 83 ? -11.902 8.661 -2.154 1.00 82.31 83 GLU A C 1
ATOM 694 O O . GLU A 1 83 ? -12.250 8.461 -0.991 1.00 82.31 83 GLU A O 1
ATOM 699 N N . THR A 1 84 ? -12.778 8.789 -3.153 1.00 82.62 84 THR A N 1
ATOM 700 C CA . THR A 1 84 ? -14.239 8.827 -2.974 1.00 82.62 84 THR A CA 1
ATOM 701 C C . THR A 1 84 ? -14.876 7.442 -3.058 1.00 82.62 84 THR A C 1
ATOM 703 O O . THR A 1 84 ? -15.948 7.216 -2.498 1.00 82.62 84 THR A O 1
ATOM 706 N N . GLY A 1 85 ? -14.228 6.495 -3.744 1.00 80.25 85 GLY A N 1
ATOM 707 C CA . GLY A 1 85 ? -14.845 5.224 -4.109 1.00 80.25 85 GLY A CA 1
ATOM 708 C C . GLY A 1 85 ? -15.938 5.375 -5.167 1.00 80.25 85 GLY A C 1
ATOM 709 O O . GLY A 1 85 ? -16.791 4.492 -5.268 1.00 80.25 85 GLY A O 1
ATOM 710 N N . GLU A 1 86 ? -15.939 6.475 -5.920 1.00 81.62 86 GLU A N 1
ATOM 711 C CA . GLU A 1 86 ? -16.906 6.814 -6.965 1.00 81.62 86 GLU A CA 1
ATOM 712 C C . GLU A 1 86 ? -16.190 7.446 -8.163 1.00 81.62 86 GLU A C 1
ATOM 714 O O . GLU A 1 86 ? -15.112 8.024 -8.027 1.00 81.62 86 GLU A O 1
ATOM 719 N N . ILE A 1 87 ? -16.787 7.334 -9.346 1.00 81.56 87 ILE A N 1
ATOM 720 C CA . ILE A 1 87 ? -16.304 7.992 -10.559 1.00 81.56 87 ILE A CA 1
ATOM 721 C C . ILE A 1 87 ? -17.458 8.700 -11.261 1.00 81.56 87 ILE A C 1
ATOM 723 O O . ILE A 1 87 ? -18.514 8.111 -11.501 1.00 81.56 87 ILE A O 1
ATOM 727 N N . ALA A 1 88 ? -17.258 9.974 -11.588 1.00 80.88 88 ALA A N 1
ATOM 728 C CA . ALA A 1 88 ? -18.208 10.752 -12.367 1.00 80.88 88 ALA A CA 1
ATOM 729 C C . ALA A 1 88 ? -17.850 10.675 -13.856 1.00 80.88 88 ALA A C 1
ATOM 731 O O . ALA A 1 88 ? -16.761 11.067 -14.271 1.00 80.88 88 ALA A O 1
ATOM 732 N N . ILE A 1 89 ? -18.786 10.195 -14.672 1.00 79.94 89 ILE A N 1
ATOM 733 C CA . ILE A 1 89 ? -18.657 10.172 -16.128 1.00 79.94 89 ILE A CA 1
ATOM 734 C C . ILE A 1 89 ? -19.574 11.252 -16.700 1.00 79.94 89 ILE A C 1
ATOM 736 O O . ILE A 1 89 ? -20.798 11.188 -16.563 1.00 79.94 89 ILE A O 1
ATOM 740 N N . SER A 1 90 ? -18.970 12.242 -17.356 1.00 80.69 90 SER A N 1
ATOM 741 C CA . SER A 1 90 ? -19.679 13.338 -18.020 1.00 80.69 90 SER A CA 1
ATOM 742 C C . SER A 1 90 ? -19.555 13.199 -19.536 1.00 80.69 90 SER A C 1
ATOM 744 O O . SER A 1 90 ? -18.457 13.304 -20.084 1.00 80.69 90 SER A O 1
ATOM 746 N N . ARG A 1 91 ? -20.681 12.985 -20.230 1.00 82.31 91 ARG A N 1
ATOM 747 C CA . ARG A 1 91 ? -20.757 12.981 -21.703 1.00 82.31 91 ARG A CA 1
ATOM 748 C C . ARG A 1 91 ? -21.913 13.855 -22.185 1.00 82.31 91 ARG A C 1
ATOM 750 O O . ARG A 1 91 ? -23.038 13.743 -21.698 1.00 82.31 91 ARG A O 1
ATOM 757 N N . ALA A 1 92 ? -21.624 14.689 -23.185 1.00 80.81 92 ALA A N 1
ATOM 758 C CA . ALA A 1 92 ? -22.548 15.621 -23.839 1.00 80.81 92 ALA A CA 1
ATOM 759 C C . ALA A 1 92 ? -23.298 16.564 -22.873 1.00 80.81 92 ALA A C 1
ATOM 761 O O . ALA A 1 92 ? -22.844 17.679 -22.646 1.00 80.81 92 ALA A O 1
ATOM 762 N N . ALA A 1 93 ? -24.432 16.121 -22.320 1.00 75.31 93 ALA A N 1
ATOM 763 C CA . ALA A 1 93 ? -25.325 16.905 -21.458 1.00 75.31 93 ALA A CA 1
ATOM 764 C C . ALA A 1 93 ? -25.776 16.149 -20.191 1.00 75.31 93 ALA A C 1
ATOM 766 O O . ALA A 1 93 ? -26.726 16.563 -19.527 1.00 75.31 93 ALA A O 1
ATOM 767 N N . ARG A 1 94 ? -25.145 15.013 -19.862 1.00 73.62 94 ARG A N 1
ATOM 768 C CA . ARG A 1 94 ? -25.475 14.217 -18.674 1.00 73.62 94 ARG A CA 1
ATOM 769 C C . ARG A 1 94 ? -24.219 13.849 -17.898 1.00 73.62 94 ARG A C 1
ATOM 771 O O . ARG A 1 94 ? -23.202 13.472 -18.478 1.00 73.62 94 ARG A O 1
ATOM 778 N N . GLN A 1 95 ? -24.342 13.942 -16.581 1.00 85.00 95 GLN A N 1
ATOM 779 C CA . GLN A 1 95 ? -23.362 13.467 -15.618 1.00 85.00 95 GLN A CA 1
ATOM 780 C C . GLN A 1 95 ? -23.978 12.283 -14.879 1.00 85.00 95 GLN A C 1
ATOM 782 O O . GLN A 1 95 ? -25.082 12.390 -14.345 1.00 85.00 95 GLN A O 1
ATOM 787 N N . VAL A 1 96 ? -23.277 11.152 -14.878 1.00 86.25 96 VAL A N 1
ATOM 788 C CA . VAL A 1 96 ? -23.673 9.953 -14.134 1.00 86.25 96 VAL A CA 1
ATOM 789 C C . VAL A 1 96 ? -22.523 9.566 -13.217 1.00 86.25 96 VAL A C 1
ATOM 791 O O . VAL A 1 96 ? -21.364 9.595 -13.626 1.00 86.25 96 VAL A O 1
ATOM 794 N N . VAL A 1 97 ? -22.843 9.232 -11.969 1.00 84.81 97 VAL A N 1
ATOM 795 C CA . VAL A 1 97 ? -21.868 8.797 -10.965 1.00 84.81 97 VAL A CA 1
ATOM 796 C C . VAL A 1 97 ? -21.993 7.290 -10.784 1.00 84.81 97 VAL A C 1
ATOM 798 O O . VAL A 1 97 ? -23.093 6.780 -10.569 1.00 84.81 97 VAL A O 1
ATOM 801 N N . PHE A 1 98 ? -20.867 6.585 -10.872 1.00 77.38 98 PHE A N 1
ATOM 802 C CA . PHE A 1 98 ? -20.785 5.141 -10.683 1.00 77.38 98 PHE A CA 1
ATOM 803 C C . PHE A 1 98 ? -19.956 4.797 -9.440 1.00 77.38 98 PHE A C 1
ATOM 805 O O . PHE A 1 98 ? -18.940 5.447 -9.183 1.00 77.38 98 PHE A O 1
ATOM 812 N N . PRO A 1 99 ? -20.331 3.753 -8.679 1.00 74.88 99 PRO A N 1
ATOM 813 C CA . PRO A 1 99 ? -19.505 3.264 -7.584 1.00 74.88 99 PRO A CA 1
ATOM 814 C C . PRO A 1 99 ? -18.216 2.627 -8.128 1.00 74.88 99 PRO A C 1
ATOM 816 O O . PRO A 1 99 ? -18.249 1.761 -8.998 1.00 74.88 99 PRO A O 1
ATOM 819 N N . ALA A 1 100 ? -17.079 3.016 -7.560 1.00 77.00 100 ALA A N 1
ATOM 820 C CA . ALA A 1 100 ? -15.732 2.605 -7.948 1.00 77.00 100 ALA A CA 1
ATOM 821 C C . ALA A 1 100 ? -14.891 2.221 -6.714 1.00 77.00 100 ALA A C 1
ATOM 823 O O . ALA A 1 100 ? -13.784 2.709 -6.503 1.00 77.00 100 ALA A O 1
ATOM 824 N N . ARG A 1 101 ? -15.426 1.337 -5.862 1.00 75.81 101 ARG A N 1
ATOM 825 C CA . ARG A 1 101 ? -14.742 0.859 -4.648 1.00 75.81 101 ARG A CA 1
ATOM 826 C C . ARG A 1 101 ? -13.860 -0.345 -4.968 1.00 75.81 101 ARG A C 1
ATOM 828 O O . ARG A 1 101 ? -14.346 -1.473 -5.019 1.00 75.81 101 ARG A O 1
ATOM 835 N N . PHE A 1 102 ? -12.570 -0.108 -5.168 1.00 76.00 102 PHE A N 1
ATOM 836 C CA . PHE A 1 102 ? -11.587 -1.149 -5.476 1.00 76.00 102 PHE A CA 1
ATOM 837 C C . PHE A 1 102 ? -10.353 -1.066 -4.575 1.00 76.00 102 PHE A C 1
ATOM 839 O O . PHE A 1 102 ? -10.066 -0.037 -3.967 1.00 76.00 102 PHE A O 1
ATOM 846 N N . GLN A 1 103 ? -9.603 -2.167 -4.514 1.00 77.69 103 GLN A N 1
ATOM 847 C CA . GLN A 1 103 ? -8.249 -2.189 -3.969 1.00 77.69 103 GLN A CA 1
ATOM 848 C C . GLN A 1 103 ? -7.256 -2.107 -5.130 1.00 77.69 103 GLN A C 1
ATOM 850 O O . GLN A 1 103 ? -7.339 -2.905 -6.062 1.00 77.69 103 GLN A O 1
ATOM 855 N N . VAL A 1 104 ? -6.317 -1.161 -5.064 1.00 78.81 104 VAL A N 1
ATOM 856 C CA . VAL A 1 104 ? -5.210 -1.074 -6.025 1.00 78.81 104 VAL A CA 1
ATOM 857 C C . VAL A 1 104 ? -3.995 -1.772 -5.450 1.00 78.81 104 VAL A C 1
ATOM 859 O O . VAL A 1 104 ? -3.592 -1.500 -4.322 1.00 78.81 104 VAL A O 1
ATOM 862 N N . VAL A 1 105 ? -3.391 -2.629 -6.263 1.00 78.44 105 VAL A N 1
ATOM 863 C CA . VAL A 1 105 ? -2.040 -3.143 -6.051 1.00 78.44 105 VAL A CA 1
ATOM 864 C C . VAL A 1 105 ? -1.252 -2.783 -7.299 1.00 78.44 105 VAL A C 1
ATOM 866 O O . VAL A 1 105 ? -1.701 -3.061 -8.409 1.00 78.44 105 VAL A O 1
ATOM 869 N N . ALA A 1 106 ? -0.117 -2.120 -7.116 1.00 80.31 106 ALA A N 1
ATOM 870 C CA . ALA A 1 106 ? 0.733 -1.660 -8.201 1.00 80.31 106 ALA A CA 1
ATOM 871 C C . ALA A 1 106 ? 2.185 -2.036 -7.915 1.00 80.31 106 ALA A C 1
ATOM 873 O O . ALA A 1 106 ? 2.595 -2.111 -6.757 1.00 80.31 106 ALA A O 1
ATOM 874 N N . ALA A 1 107 ? 2.948 -2.253 -8.979 1.00 80.06 107 ALA A N 1
ATOM 875 C CA . ALA A 1 107 ? 4.381 -2.482 -8.923 1.00 80.06 107 ALA A CA 1
ATOM 876 C C . ALA A 1 107 ? 5.096 -1.420 -9.759 1.00 80.06 107 ALA A C 1
ATOM 878 O O . ALA A 1 107 ? 4.549 -0.906 -10.737 1.00 80.06 107 ALA A O 1
ATOM 879 N N . MET A 1 108 ? 6.312 -1.081 -9.352 1.00 81.56 108 MET A N 1
ATOM 880 C CA . MET A 1 108 ? 7.209 -0.219 -10.106 1.00 81.56 108 MET A CA 1
ATOM 881 C C . MET A 1 108 ? 8.648 -0.622 -9.819 1.00 81.56 108 MET A C 1
ATOM 883 O O . MET A 1 108 ? 8.993 -0.905 -8.671 1.00 81.56 108 MET A O 1
ATOM 887 N N . ASN A 1 109 ? 9.495 -0.591 -10.837 1.00 84.19 109 ASN A N 1
ATOM 888 C CA . ASN A 1 109 ? 10.932 -0.684 -10.643 1.00 84.19 109 ASN A CA 1
ATOM 889 C C . ASN A 1 109 ? 11.491 0.572 -9.950 1.00 84.19 109 ASN A C 1
ATOM 891 O O . ASN A 1 109 ? 10.885 1.649 -9.983 1.00 84.19 109 ASN A O 1
ATOM 895 N N . PRO A 1 110 ? 12.693 0.488 -9.355 1.00 81.88 110 PRO A N 1
ATOM 896 C CA . PRO A 1 110 ? 13.354 1.654 -8.777 1.00 81.88 110 PRO A CA 1
ATOM 897 C C . PRO A 1 110 ? 13.882 2.631 -9.845 1.00 81.88 110 PRO A C 1
ATOM 899 O O . PRO A 1 110 ? 14.092 3.810 -9.537 1.00 81.88 110 PRO A O 1
ATOM 902 N N . CYS A 1 111 ? 14.095 2.161 -11.080 1.00 84.94 111 CYS A N 1
ATOM 903 C CA . CYS A 1 111 ? 14.558 2.914 -12.251 1.00 84.94 111 CYS A CA 1
ATOM 904 C C . CYS A 1 111 ? 14.177 2.188 -13.564 1.00 84.94 111 CYS A C 1
ATOM 906 O O . CYS A 1 111 ? 13.779 1.025 -13.498 1.00 84.94 111 CYS A O 1
ATOM 908 N N . PRO A 1 112 ? 14.368 2.802 -14.753 1.00 81.12 112 PRO A N 1
ATOM 909 C CA . PRO A 1 112 ? 14.044 2.159 -16.030 1.00 81.12 112 PRO A CA 1
ATOM 910 C C . PRO A 1 112 ? 14.759 0.826 -16.282 1.00 81.12 112 PRO A C 1
ATOM 912 O O . PRO A 1 112 ? 14.200 -0.043 -16.936 1.00 81.12 112 PRO A O 1
ATOM 915 N N . CYS A 1 113 ? 15.992 0.654 -15.788 1.00 81.69 113 CYS A N 1
ATOM 916 C CA . CYS A 1 113 ? 16.727 -0.605 -15.947 1.00 81.69 113 CYS A CA 1
ATOM 917 C C . CYS A 1 113 ? 16.502 -1.609 -14.805 1.00 81.69 113 CYS A C 1
ATOM 919 O O . CYS A 1 113 ? 17.071 -2.691 -14.849 1.00 81.69 113 CYS A O 1
ATOM 921 N N . GLY A 1 114 ? 15.736 -1.259 -13.767 1.00 81.69 114 GLY A N 1
ATOM 922 C CA . GLY A 1 114 ? 15.456 -2.131 -12.620 1.00 81.69 114 GLY A CA 1
ATOM 923 C C . GLY A 1 114 ? 16.579 -2.280 -11.582 1.00 81.69 114 GLY A C 1
ATOM 924 O O . GLY A 1 114 ? 16.303 -2.700 -10.465 1.00 81.69 114 GLY A O 1
ATOM 925 N N . TYR A 1 115 ? 17.822 -1.892 -11.885 1.00 81.88 115 TYR A N 1
ATOM 926 C CA . TYR A 1 115 ? 18.987 -2.191 -11.032 1.00 81.88 115 TYR A CA 1
ATOM 927 C C . TYR A 1 115 ? 19.398 -1.082 -10.049 1.00 81.88 115 TYR A C 1
ATOM 929 O O . TYR A 1 115 ? 20.412 -1.202 -9.364 1.00 81.88 115 TYR A O 1
ATOM 937 N N . SER A 1 116 ? 18.657 0.024 -9.956 1.00 82.50 116 SER A N 1
ATOM 938 C CA . SER A 1 116 ? 18.974 1.085 -8.987 1.00 82.50 116 SER A CA 1
ATOM 939 C C . SER A 1 116 ? 18.839 0.555 -7.556 1.00 82.50 116 SER A C 1
ATOM 941 O O . SER A 1 116 ? 17.744 0.197 -7.137 1.00 82.50 116 SER A O 1
ATOM 943 N N . GLY A 1 117 ? 19.956 0.507 -6.821 1.00 78.88 117 GLY A N 1
ATOM 944 C CA . GLY A 1 117 ? 20.020 -0.069 -5.472 1.00 78.88 117 GLY A CA 1
ATOM 945 C C . GLY A 1 117 ? 20.250 -1.586 -5.433 1.00 78.88 117 GLY A C 1
ATOM 946 O O . GLY A 1 117 ? 20.211 -2.173 -4.355 1.00 78.88 117 GLY A O 1
ATOM 947 N N . HIS A 1 118 ? 20.501 -2.232 -6.577 1.00 82.00 118 HIS A N 1
ATOM 948 C CA . HIS A 1 118 ? 20.766 -3.669 -6.634 1.00 82.00 118 HIS A CA 1
ATOM 949 C C . HIS A 1 118 ? 22.130 -4.006 -5.993 1.00 82.00 118 HIS A C 1
ATOM 951 O O . HIS A 1 118 ? 23.118 -3.331 -6.281 1.00 82.00 118 HIS A O 1
ATOM 957 N N . PRO A 1 119 ? 22.230 -5.062 -5.158 1.00 76.38 119 PRO A N 1
ATOM 958 C CA . PRO A 1 119 ? 23.447 -5.350 -4.389 1.00 76.38 119 PRO A CA 1
ATOM 959 C C . PRO A 1 119 ? 24.638 -5.803 -5.246 1.00 76.38 119 PRO A C 1
ATOM 961 O O . PRO A 1 119 ? 25.783 -5.599 -4.858 1.00 76.38 119 PRO A O 1
ATOM 964 N N . SER A 1 120 ? 24.379 -6.439 -6.393 1.00 79.31 120 SER A N 1
ATOM 965 C CA . SER A 1 120 ? 25.413 -7.055 -7.243 1.00 79.31 120 SER A CA 1
ATOM 966 C C . SER A 1 120 ? 25.433 -6.605 -8.707 1.00 79.31 120 SER A C 1
ATOM 968 O O . SER A 1 120 ? 26.366 -6.954 -9.422 1.00 79.31 120 SER A O 1
ATOM 970 N N . ILE A 1 121 ? 24.427 -5.858 -9.174 1.00 80.56 121 ILE A N 1
ATOM 971 C CA . ILE A 1 121 ? 24.308 -5.449 -10.580 1.00 80.56 121 ILE A CA 1
ATOM 972 C C . ILE A 1 121 ? 24.332 -3.932 -10.603 1.00 80.56 121 ILE A C 1
ATOM 974 O O . ILE A 1 121 ? 23.523 -3.285 -9.944 1.00 80.56 121 ILE A O 1
ATOM 978 N N . GLU A 1 122 ? 25.268 -3.362 -11.352 1.00 83.31 122 GLU A N 1
ATOM 979 C CA . GLU A 1 122 ? 25.401 -1.916 -11.429 1.00 83.31 122 GLU A CA 1
ATOM 980 C C . GLU A 1 122 ? 24.296 -1.298 -12.296 1.00 83.31 122 GLU A C 1
ATOM 982 O O . GLU A 1 122 ? 23.981 -1.756 -13.399 1.00 83.31 122 GLU A O 1
ATOM 987 N N . CYS A 1 123 ? 23.696 -0.225 -11.787 1.00 86.31 123 CYS A N 1
ATOM 988 C CA . CYS A 1 123 ? 22.674 0.528 -12.495 1.00 86.31 123 CYS A CA 1
ATOM 989 C C . CYS A 1 123 ? 23.304 1.420 -13.569 1.00 86.31 123 CYS A C 1
ATOM 991 O O . CYS A 1 123 ? 24.072 2.323 -13.262 1.00 86.31 123 CYS A O 1
ATOM 993 N N . GLN A 1 124 ? 22.893 1.233 -14.822 1.00 90.44 124 GLN A N 1
ATOM 994 C CA . GLN A 1 124 ? 23.361 2.049 -15.951 1.00 90.44 124 GLN A CA 1
ATOM 995 C C . GLN A 1 124 ? 22.580 3.365 -16.132 1.00 90.44 124 GLN A C 1
ATOM 997 O O . GLN A 1 124 ? 22.920 4.177 -16.990 1.00 90.44 124 GLN A O 1
ATOM 1002 N N . CYS A 1 125 ? 21.508 3.588 -15.364 1.00 87.62 125 CYS A N 1
ATOM 1003 C CA . CYS A 1 125 ? 20.725 4.818 -15.460 1.00 87.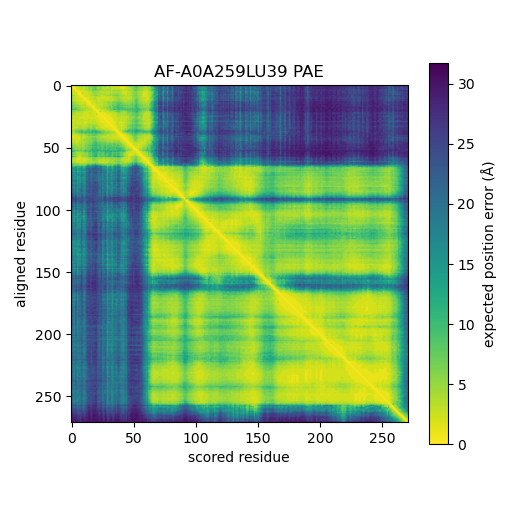62 125 CYS A CA 1
ATOM 1004 C C . CYS A 1 125 ? 21.424 5.983 -14.757 1.00 87.62 125 CYS A C 1
ATOM 1006 O O . CYS A 1 125 ? 21.841 5.865 -13.605 1.00 87.62 125 CYS A O 1
ATOM 1008 N N . THR A 1 126 ? 21.447 7.148 -15.404 1.00 90.88 126 THR A N 1
ATOM 1009 C CA . THR A 1 126 ? 21.910 8.384 -14.764 1.00 90.88 126 THR A CA 1
ATOM 1010 C C . THR A 1 126 ? 20.934 8.831 -13.666 1.00 90.88 126 THR A C 1
ATOM 1012 O O . THR A 1 126 ? 19.733 8.548 -13.758 1.00 90.88 126 THR A O 1
ATOM 1015 N N . PRO A 1 127 ? 21.382 9.604 -12.657 1.00 88.88 127 PRO A N 1
ATOM 1016 C CA . PRO A 1 127 ? 20.490 10.137 -11.623 1.00 88.88 127 PRO A CA 1
ATOM 1017 C C . PRO A 1 127 ? 19.279 10.891 -12.196 1.00 88.88 127 PRO A C 1
ATOM 1019 O O . PRO A 1 127 ? 18.157 10.727 -11.722 1.00 88.88 127 PRO A O 1
ATOM 1022 N N . GLN A 1 128 ? 19.474 11.645 -13.284 1.00 90.38 128 GLN A N 1
ATOM 1023 C CA . GLN A 1 128 ? 18.392 12.356 -13.974 1.00 90.38 128 GLN A CA 1
ATOM 1024 C C . GLN A 1 128 ? 17.370 11.405 -14.615 1.00 90.38 128 GLN A C 1
ATOM 1026 O O . GLN A 1 128 ? 16.171 11.672 -14.560 1.00 90.38 128 GLN A O 1
ATOM 1031 N N . GLN A 1 129 ? 17.810 10.284 -15.198 1.00 87.94 129 GLN A N 1
ATOM 1032 C CA . GLN A 1 129 ? 16.905 9.271 -15.753 1.00 87.94 129 GLN A CA 1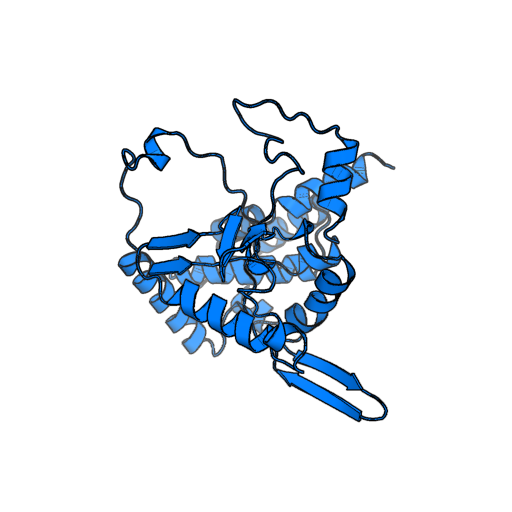
ATOM 1033 C C . GLN A 1 129 ? 16.086 8.586 -14.655 1.00 87.94 129 GLN A C 1
ATOM 1035 O O . GLN A 1 129 ? 14.881 8.398 -14.824 1.00 87.94 129 GLN A O 1
ATOM 1040 N N . VAL A 1 130 ? 16.708 8.273 -13.514 1.00 86.94 130 VAL A N 1
ATOM 1041 C CA . VAL A 1 130 ? 16.017 7.706 -12.345 1.00 86.94 130 VAL A CA 1
ATOM 1042 C C . VAL A 1 130 ? 14.966 8.682 -11.813 1.00 86.94 130 VAL A C 1
ATOM 1044 O O . VAL A 1 130 ? 13.808 8.305 -11.629 1.00 86.94 130 VAL A O 1
ATOM 1047 N N . MET A 1 131 ? 15.333 9.953 -11.622 1.00 85.88 131 MET A N 1
ATOM 1048 C CA . MET A 1 131 ? 14.395 10.986 -11.174 1.00 85.88 131 MET A CA 1
ATOM 1049 C C . MET A 1 131 ? 13.237 11.171 -12.158 1.00 85.88 131 MET A C 1
ATOM 1051 O O . MET A 1 131 ? 12.086 11.243 -11.733 1.00 85.88 131 MET A O 1
ATOM 1055 N N . ARG A 1 132 ? 13.517 11.200 -13.469 1.00 87.19 132 ARG A N 1
ATOM 1056 C CA . ARG A 1 132 ? 12.491 11.322 -14.516 1.00 87.19 132 ARG A CA 1
ATOM 1057 C C . ARG A 1 132 ? 11.541 10.125 -14.547 1.00 87.19 132 ARG A C 1
ATOM 1059 O O . ARG A 1 132 ? 10.357 10.305 -14.800 1.00 87.19 132 ARG A O 1
ATOM 1066 N N . TYR A 1 133 ? 12.047 8.920 -14.299 1.00 85.94 133 TYR A N 1
ATOM 1067 C CA . TYR A 1 133 ? 11.230 7.712 -14.214 1.00 85.94 133 TYR A CA 1
ATOM 1068 C C . TYR A 1 133 ? 10.270 7.767 -13.026 1.00 85.94 133 TYR A C 1
ATOM 1070 O O . TYR A 1 133 ? 9.063 7.613 -13.187 1.00 85.94 133 TYR A O 1
ATOM 1078 N N . ARG A 1 134 ? 10.796 8.079 -11.837 1.00 85.25 134 ARG A N 1
ATOM 1079 C CA . ARG A 1 134 ? 9.999 8.176 -10.607 1.00 85.25 134 ARG A CA 1
ATOM 1080 C C . ARG A 1 134 ? 8.987 9.321 -10.659 1.00 85.25 134 ARG A C 1
ATOM 1082 O O . ARG A 1 134 ? 7.886 9.176 -10.141 1.00 85.25 134 ARG A O 1
ATOM 1089 N N . SER A 1 135 ? 9.321 10.429 -11.326 1.00 86.25 135 SER A N 1
ATOM 1090 C CA . SER A 1 135 ? 8.427 11.586 -11.470 1.00 86.25 135 SER A CA 1
ATOM 1091 C C . SER A 1 135 ? 7.291 11.392 -12.479 1.00 86.25 135 SER A C 1
ATOM 1093 O O . SER A 1 135 ? 6.404 12.250 -12.563 1.00 86.25 135 SER A O 1
ATOM 1095 N N . LYS A 1 136 ? 7.266 10.268 -13.219 1.00 86.00 136 LYS A N 1
ATOM 1096 C CA . LYS A 1 136 ? 6.086 9.863 -13.999 1.00 86.00 136 LYS A CA 1
ATOM 1097 C C . LYS A 1 136 ? 4.869 9.642 -13.090 1.00 86.00 136 LYS A C 1
ATOM 1099 O O . LYS A 1 136 ? 3.745 9.913 -13.511 1.00 86.00 136 LYS A O 1
ATOM 1104 N N . ILE A 1 137 ? 5.096 9.228 -11.841 1.00 87.00 137 ILE A N 1
ATOM 1105 C CA . ILE A 1 137 ? 4.064 9.101 -10.813 1.00 87.00 137 ILE A CA 1
ATOM 1106 C C . ILE A 1 137 ? 4.064 10.374 -9.963 1.00 87.00 137 ILE A C 1
ATOM 1108 O O . ILE A 1 137 ? 5.094 10.796 -9.437 1.00 87.00 137 ILE A O 1
ATOM 1112 N N . SER A 1 138 ? 2.904 11.010 -9.820 1.00 86.25 138 SER A N 1
ATOM 1113 C CA . SER A 1 138 ? 2.796 12.230 -9.024 1.00 86.25 138 SER A CA 1
ATOM 1114 C C . SER A 1 138 ? 2.792 11.932 -7.520 1.00 86.25 138 SER A C 1
ATOM 1116 O O . SER A 1 138 ? 2.214 10.943 -7.069 1.00 86.25 138 SER A O 1
ATOM 1118 N N . GLY A 1 139 ? 3.391 12.824 -6.724 1.00 83.00 139 GLY A N 1
ATOM 1119 C CA . GLY A 1 139 ? 3.312 12.766 -5.257 1.00 83.00 139 GLY A CA 1
ATOM 1120 C C . GLY A 1 139 ? 1.867 12.674 -4.735 1.00 83.00 139 GLY A C 1
ATOM 1121 O O . GLY A 1 139 ? 1.578 11.789 -3.933 1.00 83.00 139 GLY A O 1
ATOM 1122 N N . PRO A 1 140 ? 0.913 13.486 -5.243 1.00 85.38 140 PRO A N 1
ATOM 1123 C CA . PRO A 1 140 ? -0.499 13.349 -4.892 1.00 85.38 140 PRO A CA 1
ATOM 1124 C C . PRO A 1 140 ? -1.096 11.962 -5.165 1.00 85.38 140 PRO A C 1
ATOM 1126 O O . PRO A 1 140 ? -1.973 11.534 -4.415 1.00 85.38 140 PRO A O 1
ATOM 1129 N N . LEU A 1 141 ? -0.677 11.260 -6.222 1.00 85.38 141 LEU A N 1
ATOM 1130 C CA . LEU A 1 141 ? -1.129 9.891 -6.464 1.00 85.38 141 LEU A CA 1
ATOM 1131 C C . LEU A 1 141 ? -0.481 8.907 -5.481 1.00 85.38 141 LEU A C 1
ATOM 1133 O O . LEU A 1 141 ? -1.195 8.091 -4.906 1.00 85.38 141 LEU A O 1
ATOM 1137 N N . LEU A 1 142 ? 0.830 9.009 -5.239 1.00 83.62 142 LEU A N 1
ATOM 1138 C CA . LEU A 1 142 ? 1.534 8.143 -4.281 1.00 83.62 142 LEU A CA 1
ATOM 1139 C C . LEU A 1 142 ? 0.981 8.261 -2.858 1.00 83.62 142 LEU A C 1
ATOM 1141 O O . LEU A 1 142 ? 0.854 7.243 -2.180 1.00 83.62 142 LEU A O 1
ATOM 1145 N N . ASP A 1 143 ? 0.571 9.462 -2.439 1.00 82.38 143 ASP A N 1
ATOM 1146 C CA . ASP A 1 143 ? -0.033 9.699 -1.121 1.00 82.38 143 ASP A CA 1
ATOM 1147 C C . ASP A 1 143 ? -1.328 8.887 -0.907 1.00 82.38 143 ASP A C 1
ATOM 1149 O O . ASP A 1 143 ? -1.691 8.572 0.229 1.00 82.38 1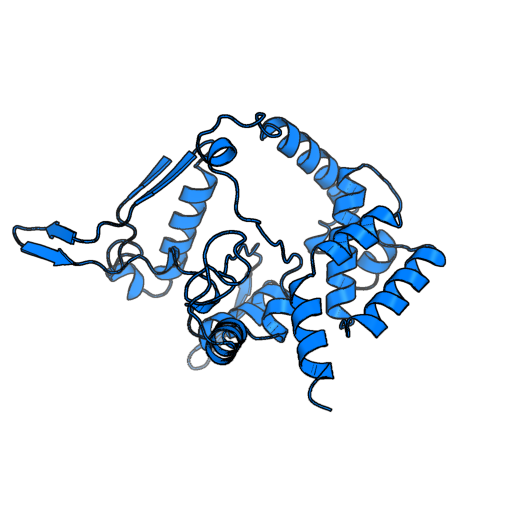43 ASP A O 1
ATOM 1153 N N . ARG A 1 144 ? -2.005 8.490 -1.998 1.00 84.50 144 ARG A N 1
ATOM 1154 C CA . ARG A 1 144 ? -3.240 7.682 -1.974 1.00 84.50 144 ARG A CA 1
ATOM 1155 C C . ARG A 1 144 ? -2.997 6.180 -1.856 1.00 84.50 144 ARG A C 1
ATOM 1157 O O . ARG A 1 144 ? -3.962 5.443 -1.670 1.00 84.50 144 ARG A O 1
ATOM 1164 N N . PHE A 1 145 ? -1.751 5.723 -1.944 1.00 86.12 145 PHE A N 1
ATOM 1165 C CA . PHE A 1 145 ? -1.400 4.350 -1.602 1.00 86.12 145 PHE A CA 1
ATOM 1166 C C . PHE A 1 145 ? -1.150 4.257 -0.096 1.00 86.12 145 PHE A C 1
ATOM 1168 O O . PHE A 1 145 ? -0.250 4.906 0.437 1.00 86.12 145 PHE A O 1
ATOM 1175 N N . ASP A 1 146 ? -1.946 3.444 0.600 1.00 87.12 146 ASP A N 1
ATOM 1176 C CA . ASP A 1 146 ? -1.785 3.233 2.043 1.00 87.12 146 ASP A CA 1
ATOM 1177 C C . ASP A 1 146 ? -0.432 2.573 2.382 1.00 87.12 146 ASP A C 1
ATOM 1179 O O . ASP A 1 146 ? 0.131 2.848 3.438 1.00 87.12 146 ASP A O 1
ATOM 1183 N N . LEU A 1 147 ? 0.100 1.741 1.475 1.00 85.75 147 LEU A N 1
ATOM 1184 C CA . LEU A 1 147 ? 1.339 0.980 1.650 1.00 85.75 147 LEU A CA 1
ATOM 1185 C C . LEU A 1 147 ? 2.297 1.177 0.468 1.00 85.75 147 LEU A C 1
ATOM 1187 O O . LEU A 1 147 ? 1.915 1.005 -0.689 1.00 85.75 147 LEU A O 1
ATOM 1191 N N . HIS A 1 148 ? 3.562 1.447 0.782 1.00 87.12 148 HIS A N 1
ATOM 1192 C CA . HIS A 1 148 ? 4.720 1.410 -0.110 1.00 87.12 148 HIS A CA 1
ATOM 1193 C C . HIS A 1 148 ? 5.717 0.386 0.437 1.00 87.12 148 HIS A C 1
ATOM 1195 O O . HIS A 1 148 ? 6.449 0.651 1.394 1.00 87.12 148 HIS A O 1
ATOM 1201 N N . VAL A 1 149 ? 5.730 -0.800 -0.162 1.00 81.81 149 VAL A N 1
ATOM 1202 C CA . VAL A 1 149 ? 6.591 -1.904 0.272 1.00 81.81 149 VAL A CA 1
ATOM 1203 C C . VAL A 1 149 ? 7.731 -2.058 -0.722 1.00 81.81 149 VAL A C 1
ATOM 1205 O O . VAL A 1 149 ? 7.495 -2.299 -1.905 1.00 81.81 149 VAL A O 1
ATOM 1208 N N . GLU A 1 150 ? 8.962 -1.920 -0.240 1.00 77.44 150 GLU A N 1
ATOM 1209 C CA . GLU A 1 150 ? 10.144 -2.283 -1.014 1.00 77.44 150 GLU A CA 1
ATOM 1210 C C . GLU A 1 150 ? 10.305 -3.803 -0.991 1.00 77.44 150 GLU A C 1
ATOM 1212 O O . GLU A 1 150 ? 10.305 -4.428 0.072 1.00 77.44 150 GLU A O 1
ATOM 1217 N N . VAL A 1 151 ? 10.421 -4.400 -2.175 1.00 73.25 151 VAL A N 1
ATOM 1218 C CA . VAL A 1 151 ? 10.680 -5.830 -2.324 1.00 73.25 151 VAL A CA 1
ATOM 1219 C C . VAL A 1 151 ? 12.167 -5.987 -2.634 1.00 73.25 151 VAL A C 1
ATOM 1221 O O . VAL A 1 151 ? 12.577 -5.667 -3.752 1.00 73.25 151 VAL A O 1
ATOM 1224 N N . PRO A 1 152 ? 12.992 -6.439 -1.672 1.00 67.19 152 PRO A N 1
ATOM 1225 C CA . PRO A 1 152 ? 14.412 -6.614 -1.916 1.00 67.19 152 PRO A CA 1
ATOM 1226 C C . PRO A 1 152 ? 14.642 -7.760 -2.900 1.00 67.19 152 PRO A C 1
ATOM 1228 O O . PRO A 1 152 ? 13.868 -8.723 -2.968 1.00 67.19 152 PRO A O 1
ATOM 1231 N N . VAL A 1 153 ? 15.753 -7.669 -3.625 1.00 67.44 153 VAL A N 1
ATOM 1232 C CA . VAL A 1 153 ? 16.221 -8.740 -4.504 1.00 67.44 153 VAL A CA 1
ATOM 1233 C C . VAL A 1 153 ? 16.465 -9.993 -3.666 1.00 67.44 153 VAL A C 1
ATOM 1235 O O . VAL A 1 153 ? 17.211 -9.961 -2.688 1.00 67.44 153 VAL A O 1
ATOM 1238 N N . GLN A 1 154 ? 15.822 -11.093 -4.048 1.00 66.38 154 GLN A N 1
ATOM 1239 C CA . GLN A 1 154 ? 15.989 -12.385 -3.390 1.00 66.38 154 GLN A CA 1
ATOM 1240 C C . GLN A 1 154 ? 17.193 -13.130 -3.976 1.00 66.38 154 GLN A C 1
ATOM 1242 O O . GLN A 1 154 ? 17.447 -13.066 -5.181 1.00 66.38 154 GLN A O 1
ATOM 1247 N N . GLY A 1 155 ? 17.920 -13.853 -3.122 1.00 62.78 155 GLY A N 1
ATOM 1248 C CA . GLY A 1 155 ? 18.994 -14.750 -3.544 1.00 62.78 155 GLY A CA 1
ATOM 1249 C C . GLY A 1 155 ? 18.482 -15.905 -4.412 1.00 62.78 155 GLY A C 1
ATOM 1250 O O . GLY A 1 155 ? 17.300 -16.264 -4.390 1.00 62.78 155 GLY A O 1
ATOM 1251 N N . GLY A 1 156 ? 19.380 -16.497 -5.206 1.00 58.84 156 GLY A N 1
ATOM 1252 C CA . GLY A 1 156 ? 19.037 -17.611 -6.096 1.00 58.84 156 GLY A CA 1
ATOM 1253 C C . GLY A 1 156 ? 18.519 -18.847 -5.351 1.00 58.84 156 GLY A C 1
ATOM 1254 O O . GLY A 1 156 ? 17.675 -19.564 -5.871 1.00 58.84 156 GLY A O 1
ATOM 1255 N N . ASP A 1 157 ? 18.960 -19.062 -4.116 1.00 57.00 157 ASP A N 1
ATOM 1256 C CA . ASP A 1 157 ? 18.499 -20.109 -3.201 1.00 57.00 157 ASP A CA 1
ATOM 1257 C C . ASP A 1 157 ? 17.003 -19.997 -2.863 1.00 57.00 157 ASP A C 1
ATOM 1259 O O . ASP A 1 157 ? 16.277 -20.992 -2.920 1.00 57.00 157 ASP A O 1
ATOM 1263 N N . VAL A 1 158 ? 16.516 -18.783 -2.595 1.00 57.19 158 VAL A N 1
ATOM 1264 C CA . VAL A 1 158 ? 15.090 -18.519 -2.344 1.00 57.19 158 VAL A CA 1
ATOM 1265 C C . VAL A 1 158 ? 14.272 -18.709 -3.625 1.00 57.19 158 VAL A C 1
ATOM 1267 O O . VAL A 1 158 ? 13.211 -19.334 -3.599 1.00 57.19 158 VAL A O 1
ATOM 1270 N N . LEU A 1 159 ? 14.778 -18.232 -4.768 1.00 53.41 159 LEU A N 1
ATOM 1271 C CA . LEU A 1 159 ? 14.106 -18.348 -6.072 1.00 53.41 159 LEU A CA 1
ATOM 1272 C C . LEU A 1 159 ? 14.026 -19.794 -6.585 1.00 53.41 159 LEU A C 1
ATOM 1274 O O . LEU A 1 159 ? 13.047 -20.167 -7.232 1.00 53.41 159 LEU A O 1
ATOM 1278 N N . LEU A 1 160 ? 15.033 -20.614 -6.278 1.00 57.25 160 LEU A N 1
ATOM 1279 C CA . LEU A 1 160 ? 15.083 -22.038 -6.619 1.00 57.25 160 LEU A CA 1
ATOM 1280 C C . LEU A 1 160 ? 14.261 -22.915 -5.657 1.00 57.25 160 LEU A C 1
ATOM 1282 O O . LEU A 1 160 ? 14.141 -24.118 -5.884 1.00 57.25 160 LEU A O 1
ATOM 1286 N N . GLY A 1 161 ? 13.649 -22.324 -4.624 1.00 58.09 161 GLY A N 1
ATOM 1287 C CA . GLY A 1 161 ? 12.807 -23.033 -3.658 1.00 58.09 161 GLY A CA 1
ATOM 1288 C C . GLY A 1 161 ? 13.589 -23.828 -2.610 1.00 58.09 161 GLY A C 1
ATOM 1289 O O . GLY A 1 161 ? 13.016 -24.717 -1.986 1.00 58.09 161 GLY A O 1
ATOM 1290 N N . SER A 1 162 ? 14.874 -23.513 -2.427 1.00 59.19 162 SER A N 1
ATOM 1291 C CA . SER A 1 162 ? 15.767 -24.131 -1.437 1.00 59.19 162 SER A CA 1
ATOM 1292 C C . SER A 1 162 ? 15.737 -23.426 -0.074 1.00 59.19 162 SER A C 1
ATOM 1294 O O . SER A 1 162 ? 16.360 -23.906 0.870 1.00 59.19 162 SER A O 1
ATOM 1296 N N . GLY A 1 163 ? 15.052 -22.283 0.029 1.00 61.94 163 GLY A N 1
ATOM 1297 C CA . GLY A 1 163 ? 14.842 -21.562 1.287 1.00 61.94 163 GLY A CA 1
ATOM 1298 C C . GLY A 1 163 ? 13.789 -22.216 2.186 1.00 61.94 163 GLY A C 1
ATOM 1299 O O . GLY A 1 163 ? 13.057 -23.115 1.763 1.00 61.94 163 GLY A O 1
ATOM 1300 N N . GLU A 1 164 ? 13.682 -21.745 3.432 1.00 64.12 164 GLU A N 1
ATOM 1301 C CA . GLU A 1 164 ? 12.613 -22.204 4.318 1.00 64.12 164 GLU A CA 1
ATOM 1302 C C . GLU A 1 164 ? 11.235 -21.908 3.702 1.00 64.12 164 GLU A C 1
ATOM 1304 O O . GLU A 1 164 ? 11.001 -20.806 3.189 1.00 64.12 164 GLU A O 1
ATOM 1309 N N . PRO A 1 165 ? 10.302 -22.877 3.725 1.00 66.94 165 PRO A N 1
ATOM 1310 C CA . PRO A 1 165 ? 8.959 -22.650 3.229 1.00 66.94 165 PRO A CA 1
ATOM 1311 C C . PRO A 1 165 ? 8.296 -21.543 4.053 1.00 66.94 165 PRO A C 1
ATOM 1313 O O . PRO A 1 165 ? 8.145 -21.659 5.267 1.00 66.94 165 PRO A O 1
ATOM 1316 N N . GLY A 1 166 ? 7.889 -20.470 3.375 1.00 70.31 166 GLY A N 1
ATOM 1317 C CA . GLY A 1 166 ? 7.171 -19.367 4.007 1.00 70.31 166 GLY A CA 1
ATOM 1318 C C . GLY A 1 166 ? 5.834 -19.796 4.622 1.00 70.31 166 GLY A C 1
ATOM 1319 O O . GLY A 1 166 ? 5.329 -20.899 4.387 1.00 70.31 166 GLY A O 1
ATOM 1320 N N . GLU A 1 167 ? 5.230 -18.887 5.390 1.00 77.81 167 GLU A N 1
ATOM 1321 C CA . GLU A 1 167 ? 3.934 -19.116 6.033 1.00 77.81 167 GLU A CA 1
ATOM 1322 C C . GLU A 1 167 ? 2.873 -19.552 4.998 1.00 77.81 167 GLU A C 1
ATOM 1324 O O . GLU A 1 167 ? 2.667 -18.880 3.979 1.00 77.81 167 GLU A O 1
ATOM 1329 N N . PRO A 1 168 ? 2.161 -20.671 5.219 1.00 78.06 168 PRO A N 1
ATOM 1330 C CA . PRO A 1 168 ? 1.207 -21.165 4.243 1.00 78.06 168 PRO A CA 1
ATOM 1331 C C . PRO A 1 168 ? -0.049 -20.287 4.205 1.00 78.06 168 PRO A C 1
ATOM 1333 O O . PRO A 1 168 ? -0.564 -19.837 5.230 1.00 78.06 168 PRO A O 1
ATOM 1336 N N . SER A 1 169 ? -0.633 -20.120 3.015 1.00 75.12 169 SER A N 1
ATOM 1337 C CA . SER A 1 169 ? -1.747 -19.182 2.792 1.00 75.12 169 SER A CA 1
ATOM 1338 C C . SER A 1 169 ? -2.983 -19.430 3.667 1.00 75.12 169 SER A C 1
ATOM 1340 O O . SER A 1 169 ? -3.749 -18.502 3.909 1.00 75.12 169 SER A O 1
ATOM 1342 N N . HIS A 1 170 ? -3.203 -20.658 4.151 1.00 78.12 170 HIS A N 1
ATOM 1343 C CA . HIS A 1 170 ? -4.325 -20.955 5.047 1.00 78.12 170 HIS A CA 1
ATOM 1344 C C . HIS A 1 170 ? -4.139 -20.352 6.451 1.00 78.12 170 HIS A C 1
ATOM 1346 O O . HIS A 1 170 ? -5.124 -19.919 7.044 1.00 78.12 170 HIS A O 1
ATOM 1352 N N . GLN A 1 171 ? -2.901 -20.266 6.958 1.00 83.88 171 GLN A N 1
ATOM 1353 C CA . GLN A 1 171 ? -2.597 -19.608 8.236 1.00 83.88 171 GLN A CA 1
ATOM 1354 C C . GLN A 1 171 ? -2.772 -18.093 8.112 1.00 83.88 171 GLN A C 1
ATOM 1356 O O . GLN A 1 171 ? -3.484 -17.484 8.913 1.00 83.88 171 GLN A O 1
ATOM 1361 N N . VAL A 1 172 ? -2.250 -17.511 7.026 1.00 78.50 172 VAL A N 1
ATOM 1362 C CA . VAL A 1 172 ? -2.459 -16.093 6.694 1.00 78.50 172 VAL A CA 1
ATOM 1363 C C . VAL A 1 172 ? -3.952 -15.780 6.584 1.00 78.50 172 VAL A C 1
ATOM 1365 O O . VAL A 1 172 ? -4.426 -14.820 7.189 1.00 78.50 172 VAL A O 1
ATOM 1368 N N . LYS A 1 173 ? -4.722 -16.617 5.873 1.00 82.12 173 LYS A N 1
ATOM 1369 C CA . LYS A 1 173 ? -6.178 -16.468 5.761 1.00 82.12 173 LYS A CA 1
ATOM 1370 C C . LYS A 1 173 ? -6.854 -16.470 7.132 1.00 82.12 173 LYS A C 1
ATOM 1372 O O . LYS A 1 173 ? -7.646 -15.573 7.397 1.00 82.12 173 LYS A O 1
ATOM 1377 N N . ALA A 1 174 ? -6.530 -17.424 8.005 1.00 87.12 174 ALA A N 1
ATOM 1378 C CA . ALA A 1 174 ? -7.109 -17.484 9.345 1.00 87.12 174 ALA A CA 1
ATOM 1379 C C . ALA A 1 174 ? -6.781 -16.228 10.177 1.00 87.12 174 ALA A C 1
ATOM 1381 O O . ALA A 1 174 ? -7.629 -15.732 10.919 1.00 87.12 174 ALA A O 1
ATOM 1382 N N . ARG A 1 175 ? -5.571 -15.670 10.039 1.00 89.81 175 ARG A N 1
ATOM 1383 C CA . ARG A 1 175 ? -5.191 -14.395 10.669 1.00 89.81 175 ARG A CA 1
ATOM 1384 C C . ARG A 1 175 ? -6.002 -13.217 10.112 1.00 89.81 175 ARG A C 1
ATOM 1386 O O . ARG A 1 175 ? -6.549 -12.443 10.893 1.00 89.81 175 ARG A O 1
ATOM 1393 N N . VAL A 1 176 ? -6.150 -13.123 8.790 1.00 88.94 176 VAL A N 1
ATOM 1394 C CA . VAL A 1 176 ? -6.944 -12.065 8.135 1.00 88.94 176 VAL A CA 1
ATOM 1395 C C . VAL A 1 176 ? -8.429 -12.158 8.488 1.00 88.94 176 VAL A C 1
ATOM 1397 O O . VAL A 1 176 ? -9.054 -11.132 8.747 1.00 88.94 176 VAL A O 1
ATOM 1400 N N . ASP A 1 177 ? -9.001 -13.361 8.527 1.00 90.94 177 ASP A N 1
ATOM 1401 C CA . ASP A 1 177 ? -10.414 -13.563 8.861 1.00 90.94 177 ASP A CA 1
ATOM 1402 C C . ASP A 1 177 ? -10.715 -13.110 10.298 1.00 90.94 177 ASP A C 1
ATOM 1404 O O . ASP A 1 177 ? -11.711 -12.422 10.524 1.00 90.94 177 ASP A O 1
ATOM 1408 N N . ARG A 1 178 ? -9.824 -13.412 11.257 1.00 95.38 178 ARG A N 1
ATOM 1409 C CA . ARG A 1 178 ? -9.938 -12.928 12.644 1.00 95.38 178 ARG A CA 1
ATOM 1410 C C . ARG A 1 178 ? -9.912 -11.402 12.718 1.00 95.38 178 ARG A C 1
ATOM 1412 O O . ARG A 1 178 ? -10.806 -10.810 13.316 1.00 95.38 178 ARG A O 1
ATOM 1419 N N . ALA A 1 179 ? -8.951 -10.762 12.051 1.00 93.56 179 ALA A N 1
ATOM 1420 C CA . ALA A 1 179 ? -8.872 -9.302 12.003 1.00 93.56 179 ALA A CA 1
ATOM 1421 C C . ALA A 1 179 ? -10.125 -8.677 11.361 1.00 93.56 179 ALA A C 1
ATOM 1423 O O . ALA A 1 179 ? -10.652 -7.677 11.846 1.00 93.56 179 ALA A O 1
ATOM 1424 N N . ARG A 1 180 ? -10.658 -9.288 10.294 1.00 92.12 180 ARG A N 1
ATOM 1425 C CA . ARG A 1 180 ? -11.899 -8.831 9.651 1.00 92.12 180 ARG A CA 1
ATOM 1426 C C . ARG A 1 180 ? -13.125 -8.993 10.544 1.00 92.12 180 ARG A C 1
ATOM 1428 O O . ARG A 1 180 ? -13.992 -8.127 10.495 1.00 92.12 180 ARG A O 1
ATOM 1435 N N . ALA A 1 181 ? -13.202 -10.047 11.354 1.00 93.81 181 ALA A N 1
ATOM 1436 C CA . ALA A 1 181 ? -14.292 -10.216 12.312 1.00 93.81 181 ALA A CA 1
ATOM 1437 C C . ALA A 1 181 ? -14.306 -9.081 13.354 1.00 93.81 181 ALA A C 1
ATOM 1439 O O . ALA A 1 181 ? -15.366 -8.520 13.624 1.00 93.81 181 ALA A O 1
ATOM 1440 N N . LEU A 1 182 ? -13.135 -8.667 13.857 1.00 94.19 182 LEU A N 1
ATOM 1441 C CA . LEU A 1 182 ? -13.013 -7.505 14.752 1.00 94.19 182 LEU A CA 1
ATOM 1442 C C . LEU A 1 182 ? -13.474 -6.206 14.071 1.00 94.19 182 LEU A C 1
ATOM 1444 O O . LEU A 1 182 ? -14.210 -5.411 14.652 1.00 94.19 182 LEU A O 1
ATOM 1448 N N . GLN A 1 183 ? -13.096 -6.003 12.808 1.00 93.56 183 GLN A N 1
ATOM 1449 C CA . GLN A 1 183 ? -13.536 -4.841 12.026 1.00 93.56 183 GLN A CA 1
ATOM 1450 C C . GLN A 1 183 ? -15.053 -4.840 11.783 1.00 93.56 183 GLN A C 1
ATOM 1452 O O . GLN A 1 183 ? -15.697 -3.797 11.861 1.00 93.56 183 GLN A O 1
ATOM 1457 N N . GLN A 1 184 ? -15.649 -6.009 11.535 1.00 91.31 184 GLN A N 1
ATOM 1458 C CA . GLN A 1 184 ? -17.101 -6.147 11.399 1.00 91.31 184 GLN A CA 1
ATOM 1459 C C . GLN A 1 184 ? -17.833 -5.817 12.701 1.00 91.31 184 GLN A C 1
ATOM 1461 O O . GLN A 1 184 ? -18.842 -5.121 12.653 1.00 91.31 184 GLN A O 1
ATOM 1466 N N . GLN A 1 185 ? -17.309 -6.242 13.855 1.00 91.62 185 GLN A N 1
ATOM 1467 C CA . GLN A 1 185 ? -17.856 -5.859 15.163 1.00 91.62 185 GLN A CA 1
ATOM 1468 C C . GLN A 1 185 ? -17.783 -4.343 15.396 1.00 91.62 185 GLN A C 1
ATOM 1470 O O . GLN A 1 185 ? -18.696 -3.766 15.977 1.00 91.62 185 GLN A O 1
ATOM 1475 N N . ARG A 1 186 ? -16.737 -3.683 14.879 1.00 90.56 186 ARG A N 1
ATOM 1476 C CA . ARG A 1 186 ? -16.594 -2.216 14.870 1.00 90.56 186 ARG A CA 1
ATOM 1477 C C . ARG A 1 186 ? -17.524 -1.518 13.860 1.00 90.56 186 ARG A C 1
ATOM 1479 O O . ARG A 1 186 ? -17.642 -0.298 13.881 1.00 90.56 186 ARG A O 1
ATOM 1486 N N . GLY A 1 187 ? -18.175 -2.270 12.971 1.00 88.62 187 GLY A N 1
ATOM 1487 C CA . GLY A 1 187 ? -19.141 -1.776 11.985 1.00 88.62 187 GLY A CA 1
ATOM 1488 C C . GLY A 1 187 ? -18.552 -1.353 10.635 1.00 88.62 187 GLY A C 1
ATOM 1489 O O . GLY A 1 187 ? -19.311 -1.076 9.708 1.00 88.62 187 GLY A O 1
ATOM 1490 N N . ALA A 1 188 ? -17.225 -1.326 10.476 1.00 89.38 188 ALA A N 1
ATOM 1491 C CA . ALA A 1 188 ? -16.578 -0.951 9.219 1.00 89.38 188 ALA A CA 1
ATOM 1492 C C . ALA A 1 188 ? -15.181 -1.568 9.079 1.00 89.38 188 ALA A C 1
ATOM 1494 O O . ALA A 1 188 ? -14.455 -1.745 10.056 1.00 89.38 188 ALA A O 1
ATOM 1495 N N . LEU A 1 189 ? -14.773 -1.835 7.834 1.00 90.88 189 LEU A N 1
ATOM 1496 C CA . LEU A 1 189 ? -13.384 -2.180 7.534 1.00 90.88 189 LEU A CA 1
ATOM 1497 C C . LEU A 1 189 ? -12.467 -0.989 7.818 1.00 90.88 189 LEU A C 1
ATOM 1499 O O . LEU A 1 189 ? -12.841 0.155 7.556 1.00 90.88 189 LEU A O 1
ATOM 1503 N N . ASN A 1 190 ? -11.229 -1.254 8.243 1.00 92.56 190 ASN A N 1
ATOM 1504 C CA . ASN A 1 190 ? -10.263 -0.190 8.550 1.00 92.56 190 ASN A CA 1
ATOM 1505 C C . ASN A 1 190 ? -10.003 0.736 7.352 1.00 92.56 190 ASN A C 1
ATOM 1507 O O . ASN A 1 190 ? -9.853 1.942 7.525 1.00 92.56 190 ASN A O 1
ATOM 1511 N N . ALA A 1 191 ? -10.028 0.192 6.131 1.00 87.50 191 ALA A N 1
ATOM 1512 C CA . ALA A 1 191 ? -9.886 0.963 4.893 1.00 87.50 191 ALA A CA 1
ATOM 1513 C C . ALA A 1 191 ? -10.995 2.017 4.696 1.00 87.50 191 ALA A C 1
ATOM 1515 O O . ALA A 1 191 ? -10.786 3.012 4.007 1.00 87.50 191 ALA A O 1
ATOM 1516 N N . SER A 1 192 ? -12.164 1.809 5.306 1.00 87.12 192 SER A N 1
ATOM 1517 C CA . SER A 1 192 ? -13.328 2.692 5.209 1.00 87.12 192 SER A CA 1
ATOM 1518 C C . SER A 1 192 ? -13.452 3.665 6.385 1.00 87.12 192 SER A C 1
ATOM 1520 O O . SER A 1 192 ? -14.332 4.519 6.363 1.00 87.12 192 SER A O 1
ATOM 1522 N N . LEU A 1 193 ? -12.593 3.569 7.406 1.00 90.06 193 LEU A N 1
ATOM 1523 C CA . LEU A 1 193 ? -12.643 4.465 8.564 1.00 90.06 193 LEU A CA 1
ATOM 1524 C C . LEU A 1 193 ? -12.176 5.873 8.189 1.00 90.06 193 LEU A C 1
ATOM 1526 O O . LEU A 1 193 ? -11.108 6.051 7.602 1.00 90.06 193 LEU A O 1
ATOM 1530 N N . SER A 1 194 ? -12.939 6.895 8.563 1.00 87.69 194 SER A N 1
ATOM 1531 C CA . SER A 1 194 ? -12.606 8.302 8.310 1.00 87.69 194 SER A CA 1
ATOM 1532 C C . SER A 1 194 ? -13.120 9.213 9.420 1.00 87.69 194 SER A C 1
ATOM 1534 O O . SER A 1 194 ? -14.088 8.875 10.099 1.00 87.69 194 SER A O 1
ATOM 1536 N N . GLY A 1 195 ? -12.510 10.392 9.565 1.00 87.75 195 GLY A N 1
ATOM 1537 C CA . GLY A 1 195 ? -12.974 11.425 10.493 1.00 87.75 195 GLY A CA 1
ATOM 1538 C C . GLY A 1 195 ? -13.000 10.941 11.945 1.00 87.75 195 GLY A C 1
ATOM 1539 O O . GLY A 1 195 ? -12.038 10.334 12.414 1.00 87.75 195 GLY A O 1
ATO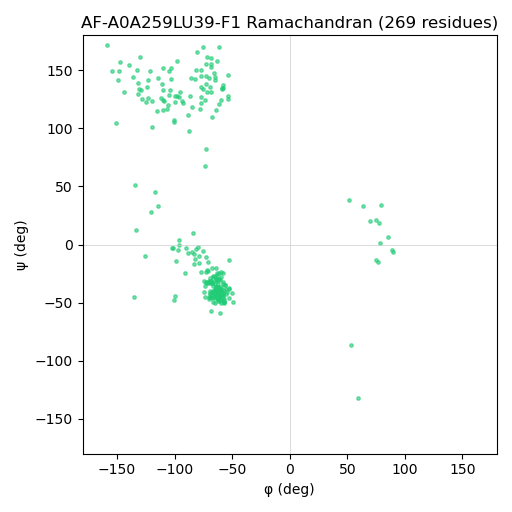M 1540 N N . CYS A 1 196 ? -14.112 11.186 12.643 1.00 89.38 196 CYS A N 1
ATOM 1541 C CA . CYS A 1 196 ? -14.292 10.782 14.040 1.00 89.38 196 CYS A CA 1
ATOM 1542 C C . CYS A 1 196 ? -14.129 9.271 14.252 1.00 89.38 196 CYS A C 1
ATOM 1544 O O . CYS A 1 196 ? -13.429 8.875 15.177 1.00 89.38 196 CYS A O 1
ATOM 1546 N N . LEU A 1 197 ? -14.673 8.437 13.358 1.00 90.56 197 LEU A N 1
ATOM 1547 C CA . LEU A 1 197 ? -14.590 6.976 13.473 1.00 90.56 197 LEU A CA 1
ATOM 1548 C C . LEU A 1 197 ? -13.145 6.471 13.423 1.00 90.56 197 LEU A C 1
ATOM 1550 O O . LEU A 1 197 ? -12.791 5.527 14.126 1.00 90.56 197 LEU A O 1
ATOM 1554 N N . LEU A 1 198 ? -12.297 7.104 12.605 1.00 92.38 198 LEU A N 1
ATOM 1555 C CA . LEU A 1 198 ? -10.874 6.771 12.565 1.00 92.38 198 LEU A CA 1
ATOM 1556 C C . LEU A 1 198 ? -10.186 7.180 13.871 1.00 92.38 198 LEU A C 1
ATOM 1558 O O . LEU A 1 198 ? -9.450 6.380 14.438 1.00 92.38 198 LEU A O 1
ATOM 1562 N N . ASN A 1 199 ? -10.457 8.388 14.368 1.00 90.56 199 ASN A N 1
ATOM 1563 C CA . ASN A 1 199 ? -9.870 8.881 15.616 1.00 90.56 199 ASN A CA 1
ATOM 1564 C C . ASN A 1 199 ? -10.286 8.033 16.827 1.00 90.56 199 ASN A C 1
ATOM 1566 O O . ASN A 1 199 ? -9.483 7.796 17.723 1.00 90.56 199 ASN A O 1
ATOM 1570 N N . GLU A 1 200 ? -11.525 7.542 16.849 1.00 91.12 200 GLU A N 1
ATOM 1571 C CA . GLU A 1 200 ? -12.025 6.646 17.893 1.00 91.12 200 GLU A CA 1
ATOM 1572 C C . GLU A 1 200 ? -11.382 5.259 17.821 1.00 91.12 200 GLU A C 1
ATOM 1574 O O . GLU A 1 200 ? -10.912 4.747 18.837 1.00 91.12 200 GLU A O 1
ATOM 1579 N N . ALA A 1 201 ? -11.306 4.665 16.627 1.00 92.31 201 ALA A N 1
ATOM 1580 C CA . ALA A 1 201 ? -10.687 3.353 16.428 1.00 92.31 201 ALA A CA 1
ATOM 1581 C C . ALA A 1 201 ? -9.167 3.363 16.674 1.00 92.31 201 ALA A C 1
ATOM 1583 O O . ALA A 1 201 ? -8.579 2.335 17.031 1.00 92.31 201 ALA A O 1
ATOM 1584 N N . CYS A 1 202 ? -8.542 4.521 16.468 1.00 94.00 202 CYS A N 1
ATOM 1585 C CA . CYS A 1 202 ? -7.106 4.737 16.555 1.00 94.00 202 CYS A CA 1
ATOM 1586 C C . CYS A 1 202 ? -6.725 5.670 17.707 1.00 94.00 202 CYS A C 1
ATOM 1588 O O . CYS A 1 202 ? -5.752 6.409 17.570 1.00 94.00 202 CYS A O 1
ATOM 1590 N N . ARG A 1 203 ? -7.463 5.656 18.827 1.00 91.38 203 ARG A N 1
ATOM 1591 C CA . ARG A 1 203 ? -7.083 6.437 20.014 1.00 91.38 203 ARG A CA 1
ATOM 1592 C C . ARG A 1 203 ? -5.647 6.116 20.417 1.00 91.38 203 ARG A C 1
ATOM 1594 O O . ARG A 1 203 ? -5.295 4.952 20.615 1.00 91.38 203 ARG A O 1
ATOM 1601 N N . LEU A 1 204 ? -4.845 7.168 20.514 1.00 90.62 204 LEU A N 1
ATOM 1602 C CA . LEU A 1 204 ? -3.437 7.102 20.869 1.00 90.62 204 LEU A CA 1
ATOM 1603 C C . LEU A 1 204 ? -3.255 7.525 22.321 1.00 90.62 204 LEU A C 1
ATOM 1605 O O . LEU A 1 204 ? -4.027 8.316 22.859 1.00 90.62 204 LEU A O 1
ATOM 1609 N N . ASP A 1 205 ? -2.217 6.992 22.945 1.00 89.56 205 ASP A N 1
ATOM 1610 C CA . ASP A 1 205 ? -1.682 7.543 24.176 1.00 89.56 205 ASP A CA 1
ATOM 1611 C C . ASP A 1 205 ? -0.778 8.752 23.867 1.00 89.56 205 ASP A C 1
ATOM 1613 O O . ASP A 1 205 ? -0.351 8.970 22.728 1.00 89.56 205 ASP A O 1
ATOM 1617 N N . SER A 1 206 ? -0.451 9.554 24.884 1.00 89.81 206 SER A N 1
ATOM 1618 C CA . SER A 1 206 ? 0.419 10.724 24.695 1.00 89.81 206 SER A CA 1
ATOM 1619 C C . SER A 1 206 ? 1.781 10.380 24.057 1.00 89.81 206 SER A C 1
ATOM 1621 O O . SER A 1 206 ? 2.246 11.144 23.207 1.00 89.81 206 SER A O 1
ATOM 1623 N N . PRO A 1 207 ? 2.439 9.247 24.387 1.00 91.56 207 PRO A N 1
ATOM 1624 C CA . PRO A 1 207 ? 3.622 8.791 23.656 1.00 91.56 207 PRO A CA 1
ATOM 1625 C C . PRO A 1 207 ? 3.392 8.556 22.154 1.00 91.56 207 PRO A C 1
ATOM 1627 O O . PRO A 1 207 ? 4.236 8.956 21.346 1.00 91.56 207 PRO A O 1
ATOM 1630 N N . GLY A 1 208 ? 2.282 7.925 21.763 1.00 90.81 208 GLY A N 1
ATOM 1631 C CA . GLY A 1 208 ? 1.916 7.682 20.368 1.00 90.81 208 GLY A CA 1
ATOM 1632 C C . GLY A 1 208 ? 1.638 8.969 19.591 1.00 90.81 208 GLY A C 1
ATOM 1633 O O . GLY A 1 208 ? 2.115 9.122 18.465 1.00 90.81 208 GLY A O 1
ATOM 1634 N N . GLU A 1 209 ? 0.953 9.934 20.208 1.00 91.31 209 GLU A N 1
ATOM 1635 C CA . GLU A 1 209 ? 0.719 11.259 19.617 1.00 91.31 209 GLU A CA 1
ATOM 1636 C C . GLU A 1 209 ? 2.037 12.000 19.354 1.00 91.31 209 GLU A C 1
ATOM 1638 O O . GLU A 1 209 ? 2.278 12.491 18.249 1.00 91.31 209 GLU A O 1
ATOM 1643 N N . GLN A 1 210 ? 2.941 12.018 20.339 1.00 91.81 210 GLN A N 1
ATOM 1644 C CA . GLN A 1 210 ? 4.255 12.646 20.188 1.00 91.81 210 GLN A CA 1
ATOM 1645 C C . GLN A 1 210 ? 5.106 11.970 19.109 1.00 91.81 210 GLN A C 1
ATOM 1647 O O . GLN A 1 210 ? 5.844 12.652 18.395 1.00 91.81 210 GLN A O 1
ATOM 1652 N N . LEU A 1 211 ? 5.031 10.641 18.991 1.00 90.69 211 LEU A N 1
ATOM 1653 C CA . LEU A 1 211 ? 5.730 9.889 17.952 1.00 90.69 211 LEU A CA 1
ATOM 1654 C C . LEU A 1 211 ? 5.282 10.342 16.558 1.00 90.69 211 LEU A C 1
ATOM 1656 O O . LEU A 1 211 ? 6.126 10.652 15.715 1.00 90.69 211 LEU A O 1
ATOM 1660 N N . LEU A 1 212 ? 3.967 10.392 16.327 1.00 89.25 212 LEU A N 1
ATOM 1661 C CA . LEU A 1 212 ? 3.412 10.774 15.032 1.00 89.25 212 LEU A CA 1
ATOM 1662 C C . LEU A 1 212 ? 3.678 12.244 14.716 1.00 89.25 212 LEU A C 1
ATOM 1664 O O . LEU A 1 212 ? 4.088 12.529 13.596 1.00 89.25 212 LEU A O 1
ATOM 1668 N N . SER A 1 213 ? 3.560 13.153 15.690 1.00 90.38 213 SER A N 1
ATOM 1669 C CA . SER A 1 213 ? 3.886 14.574 15.492 1.00 90.38 213 SER A CA 1
ATOM 1670 C C . SER A 1 213 ? 5.326 14.762 15.007 1.00 90.38 213 SER A C 1
ATOM 1672 O O . SER A 1 213 ? 5.565 15.392 13.978 1.00 90.38 213 SER A O 1
ATOM 1674 N N . ARG A 1 214 ? 6.298 14.126 15.678 1.00 89.62 214 ARG A N 1
ATOM 1675 C CA . ARG A 1 214 ? 7.714 14.194 15.271 1.00 89.62 214 ARG A CA 1
ATOM 1676 C C . ARG A 1 214 ? 7.954 13.556 13.904 1.00 89.62 214 ARG A C 1
ATOM 1678 O O . ARG A 1 214 ? 8.781 14.039 13.133 1.00 89.62 214 ARG A O 1
ATOM 1685 N N . ALA A 1 215 ? 7.267 12.454 13.604 1.00 86.81 215 ALA A N 1
ATOM 1686 C CA . ALA A 1 215 ? 7.366 11.806 12.302 1.00 86.81 215 ALA A CA 1
ATOM 1687 C C . ALA A 1 215 ? 6.806 12.701 11.186 1.00 86.81 215 ALA A C 1
ATOM 1689 O O . ALA A 1 215 ? 7.429 12.798 10.132 1.00 86.81 215 ALA A O 1
ATOM 1690 N N . MET A 1 216 ? 5.686 13.389 11.426 1.00 85.56 216 MET A N 1
ATOM 1691 C CA . MET A 1 216 ? 5.090 14.327 10.475 1.00 85.56 216 MET A CA 1
ATOM 1692 C C . MET A 1 216 ? 6.021 15.498 10.168 1.00 85.56 216 MET A C 1
ATOM 1694 O O . MET A 1 216 ? 6.241 15.787 8.995 1.00 85.56 216 MET A O 1
ATOM 1698 N N . GLU A 1 217 ? 6.614 16.114 11.192 1.00 86.06 217 GLU A N 1
ATOM 1699 C CA . GLU A 1 217 ? 7.573 17.214 11.028 1.00 86.06 217 GLU A CA 1
ATOM 1700 C C . GLU A 1 217 ? 8.821 16.775 10.254 1.00 86.06 217 GLU A C 1
ATOM 1702 O O . GLU A 1 217 ? 9.242 17.438 9.310 1.00 86.06 217 GLU A O 1
ATOM 1707 N N . ARG A 1 218 ? 9.400 15.624 10.617 1.00 84.25 218 ARG A N 1
ATOM 1708 C CA . ARG A 1 218 ? 10.652 15.144 10.016 1.00 84.25 218 ARG A CA 1
ATOM 1709 C C . ARG A 1 218 ? 10.484 14.640 8.583 1.00 84.25 218 ARG A C 1
ATOM 1711 O O . ARG A 1 218 ? 11.427 14.718 7.802 1.00 84.25 218 ARG A O 1
ATOM 1718 N N . LEU A 1 219 ? 9.333 14.053 8.264 1.00 78.69 219 LEU A N 1
ATOM 1719 C CA . LEU A 1 219 ? 9.071 13.432 6.963 1.00 78.69 219 LEU A CA 1
ATOM 1720 C C . LEU A 1 219 ? 8.204 14.304 6.044 1.00 78.69 219 LEU A C 1
ATOM 1722 O O . LEU A 1 219 ? 7.958 13.909 4.909 1.00 78.69 219 LEU A O 1
ATOM 1726 N N . GLY A 1 220 ? 7.733 15.463 6.516 1.00 80.31 220 GLY A N 1
ATOM 1727 C CA . GLY A 1 220 ? 6.857 16.352 5.749 1.00 80.31 220 GLY A CA 1
ATOM 1728 C C . GLY A 1 220 ? 5.505 15.720 5.402 1.00 80.31 220 GLY A C 1
ATOM 1729 O O . GLY A 1 220 ? 4.967 15.972 4.324 1.00 80.31 220 GLY A O 1
ATOM 1730 N N . LEU A 1 221 ? 4.967 14.858 6.274 1.00 79.81 221 LEU A N 1
ATOM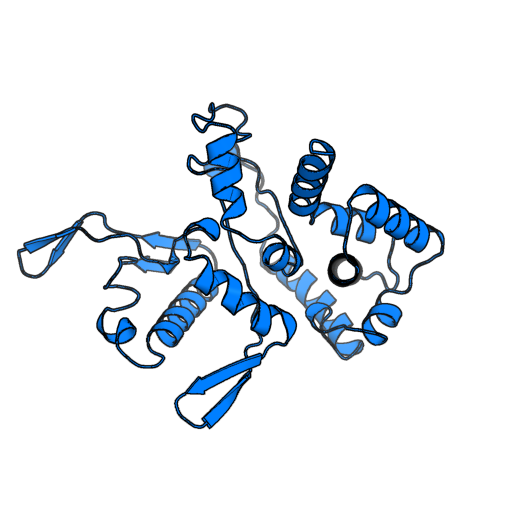 1731 C CA . LEU A 1 221 ? 3.739 14.109 5.986 1.00 79.81 221 LEU A CA 1
ATOM 1732 C C . LEU A 1 221 ? 2.502 15.008 6.035 1.00 79.81 221 LEU A C 1
ATOM 1734 O O . LEU A 1 221 ? 2.316 15.805 6.954 1.00 79.81 221 LEU A O 1
ATOM 1738 N N . SER A 1 222 ? 1.603 14.809 5.072 1.00 82.00 222 SER A N 1
ATOM 1739 C CA . SER A 1 222 ? 0.297 15.462 5.060 1.00 82.00 222 SER A CA 1
ATOM 1740 C C . SER A 1 222 ? -0.633 14.875 6.137 1.00 82.00 222 SER A C 1
ATOM 1742 O O . SER A 1 222 ? -0.463 13.744 6.596 1.00 82.00 222 SER A O 1
ATOM 1744 N N . ALA A 1 223 ? -1.695 15.601 6.496 1.00 82.56 223 ALA A N 1
ATOM 1745 C CA . ALA A 1 223 ? -2.755 15.048 7.348 1.00 82.56 223 ALA A CA 1
ATOM 1746 C C . ALA A 1 223 ? -3.429 13.806 6.721 1.00 82.56 223 ALA A C 1
ATOM 1748 O O . ALA A 1 223 ? -3.896 12.916 7.430 1.00 82.56 223 ALA A O 1
ATOM 1749 N N . ARG A 1 224 ? -3.447 13.706 5.383 1.00 82.88 224 ARG A N 1
ATOM 1750 C CA . ARG A 1 224 ? -3.957 12.517 4.683 1.00 82.88 224 ARG A CA 1
ATOM 1751 C C . ARG A 1 224 ? -3.029 11.326 4.881 1.00 82.88 224 ARG A C 1
ATOM 1753 O O . ARG A 1 224 ? -3.515 10.256 5.234 1.00 82.88 224 ARG A O 1
ATOM 1760 N N . ALA A 1 225 ? -1.721 11.528 4.740 1.00 84.12 225 ALA A N 1
ATOM 1761 C CA . ALA A 1 225 ? -0.717 10.510 5.025 1.00 84.12 225 ALA A CA 1
ATOM 1762 C C . ALA A 1 225 ? -0.857 9.971 6.458 1.00 84.12 225 ALA A C 1
ATOM 1764 O O . ALA A 1 225 ? -0.846 8.758 6.660 1.00 84.12 225 ALA A O 1
ATOM 1765 N N . LEU A 1 226 ? -1.092 10.853 7.440 1.00 87.50 226 LEU A N 1
ATOM 1766 C CA . LEU A 1 226 ? -1.365 10.454 8.823 1.00 87.50 226 LEU A CA 1
ATOM 1767 C C . LEU A 1 226 ? -2.578 9.518 8.921 1.00 87.50 226 LEU A C 1
ATOM 1769 O O . LEU A 1 226 ? -2.482 8.450 9.520 1.00 87.50 226 LEU A O 1
ATOM 1773 N N . HIS A 1 227 ? -3.712 9.873 8.312 1.00 89.88 227 HIS A N 1
ATOM 1774 C CA . HIS A 1 227 ? -4.899 9.012 8.338 1.00 89.88 227 HIS A CA 1
ATOM 1775 C C . HIS A 1 227 ? -4.637 7.638 7.705 1.00 89.88 227 HIS A C 1
ATOM 1777 O O . HIS A 1 227 ? -5.105 6.624 8.222 1.00 89.88 227 HIS A O 1
ATOM 1783 N N . ARG A 1 228 ? -3.862 7.585 6.616 1.00 88.56 228 ARG A N 1
ATOM 1784 C CA . ARG A 1 228 ? -3.456 6.331 5.961 1.00 88.56 228 ARG A CA 1
ATOM 1785 C C . ARG A 1 228 ? -2.604 5.473 6.904 1.00 88.56 228 ARG A C 1
ATOM 1787 O O . ARG A 1 228 ? -2.909 4.299 7.102 1.00 88.56 228 ARG A O 1
ATOM 1794 N N . ILE A 1 229 ? -1.626 6.081 7.579 1.00 91.50 229 ILE A N 1
ATOM 1795 C CA . ILE A 1 229 ? -0.801 5.420 8.603 1.00 91.50 229 ILE A CA 1
ATOM 1796 C C . ILE A 1 229 ? -1.670 4.862 9.733 1.00 91.50 229 ILE A C 1
ATOM 1798 O O . ILE A 1 229 ? -1.496 3.710 10.120 1.00 91.50 229 ILE A O 1
ATOM 1802 N N . LEU A 1 230 ? -2.643 5.632 10.230 1.00 94.00 230 LEU A N 1
ATOM 1803 C CA . LEU A 1 230 ? -3.544 5.178 11.292 1.00 94.00 230 LEU A CA 1
ATOM 1804 C C . LEU A 1 230 ? -4.391 3.972 10.859 1.00 94.00 230 LEU A C 1
ATOM 1806 O O . LEU A 1 230 ? -4.557 3.039 11.642 1.00 94.00 230 LEU A O 1
ATOM 1810 N N . ARG A 1 231 ? -4.887 3.940 9.614 1.00 94.38 231 ARG A N 1
ATOM 1811 C CA . ARG A 1 231 ? -5.631 2.782 9.074 1.00 94.38 231 ARG A CA 1
ATOM 1812 C C . ARG A 1 231 ? -4.764 1.524 9.003 1.00 94.38 231 ARG A C 1
ATOM 1814 O O . ARG A 1 231 ? -5.233 0.429 9.330 1.00 94.38 231 ARG A O 1
ATOM 1821 N N . VAL A 1 232 ? -3.504 1.675 8.595 1.00 95.19 232 VAL A N 1
ATOM 1822 C CA . VAL A 1 232 ? -2.532 0.574 8.552 1.00 95.19 232 VAL A CA 1
ATOM 1823 C C . VAL A 1 232 ? -2.206 0.099 9.966 1.00 95.19 232 VAL A C 1
ATOM 1825 O O . VAL A 1 232 ? -2.349 -1.087 10.248 1.00 95.19 232 VAL A O 1
ATOM 1828 N N . ALA A 1 233 ? -1.882 1.011 10.885 1.00 96.06 233 ALA A N 1
ATOM 1829 C CA . ALA A 1 233 ? -1.586 0.684 12.279 1.00 96.06 233 ALA A CA 1
ATOM 1830 C C . ALA A 1 233 ? -2.758 -0.031 12.971 1.00 96.06 233 ALA A C 1
ATOM 1832 O O . ALA A 1 233 ? -2.555 -1.012 13.684 1.00 96.06 233 ALA A O 1
ATOM 1833 N N . ARG A 1 234 ? -4.000 0.398 12.712 1.00 96.62 234 ARG A N 1
ATOM 1834 C CA . ARG A 1 234 ? -5.209 -0.278 13.214 1.00 96.62 234 ARG A CA 1
ATOM 1835 C C . ARG A 1 234 ? -5.348 -1.689 12.669 1.00 96.62 234 ARG A C 1
ATOM 1837 O O . ARG A 1 234 ? -5.776 -2.583 13.390 1.00 96.62 234 ARG A O 1
ATOM 1844 N N . THR A 1 235 ? -4.970 -1.892 11.411 1.00 95.44 235 THR A N 1
ATOM 1845 C CA . THR A 1 235 ? -4.979 -3.215 10.783 1.00 95.44 235 THR A CA 1
ATOM 1846 C C . THR A 1 235 ? -3.913 -4.123 11.384 1.00 95.44 235 THR A C 1
ATOM 1848 O O . THR A 1 235 ? -4.217 -5.282 11.643 1.00 95.44 235 THR A O 1
ATOM 1851 N N . LEU A 1 236 ? -2.718 -3.605 11.680 1.00 96.19 236 LEU A N 1
ATOM 1852 C CA . LEU A 1 236 ? -1.677 -4.347 12.400 1.00 96.19 236 LEU A CA 1
ATOM 1853 C C . LEU A 1 236 ? -2.156 -4.763 13.797 1.00 96.19 236 LEU A C 1
ATOM 1855 O O . LEU A 1 236 ? -2.098 -5.942 14.134 1.00 96.19 236 LEU A O 1
ATOM 1859 N N . ALA A 1 237 ? -2.759 -3.837 14.547 1.00 96.56 237 ALA A N 1
ATOM 1860 C CA . ALA A 1 237 ? -3.343 -4.143 15.852 1.00 96.56 237 ALA A CA 1
ATOM 1861 C C . ALA A 1 237 ? -4.435 -5.221 15.772 1.00 96.56 237 ALA A C 1
ATOM 1863 O O . ALA A 1 237 ? -4.451 -6.145 16.579 1.00 96.56 237 ALA A O 1
ATOM 1864 N N . ASP A 1 238 ? -5.323 -5.144 14.775 1.00 96.12 238 ASP A N 1
ATOM 1865 C CA . ASP A 1 238 ? -6.370 -6.152 14.575 1.00 96.12 238 ASP A CA 1
ATOM 1866 C C . ASP A 1 238 ? -5.785 -7.527 14.178 1.00 96.12 238 ASP A C 1
ATOM 1868 O O . ASP A 1 238 ? -6.350 -8.557 14.544 1.00 96.12 238 ASP A O 1
ATOM 1872 N N . LEU A 1 239 ? -4.657 -7.570 13.454 1.00 93.44 239 LEU A N 1
ATOM 1873 C CA . LEU A 1 239 ? -3.954 -8.816 13.109 1.00 93.44 239 LEU A CA 1
ATOM 1874 C C . LEU A 1 239 ? -3.276 -9.463 14.327 1.00 93.44 239 LEU A C 1
ATOM 1876 O O . LEU A 1 239 ? -3.218 -10.694 14.393 1.00 93.44 239 LEU A O 1
ATOM 1880 N N . GLU A 1 240 ? -2.808 -8.658 15.282 1.00 95.00 240 GLU A N 1
ATOM 1881 C CA . GLU A 1 240 ? -2.265 -9.113 16.571 1.00 95.00 240 GLU A CA 1
ATOM 1882 C C . GLU A 1 240 ? -3.353 -9.415 17.616 1.00 95.00 240 GLU A C 1
ATOM 1884 O O . GLU A 1 240 ? -3.078 -10.045 18.635 1.00 95.00 240 GLU A O 1
ATOM 1889 N N . GLY A 1 241 ? -4.602 -9.007 17.367 1.00 93.31 241 GLY A N 1
ATOM 1890 C CA . GLY A 1 241 ? -5.698 -9.120 18.334 1.00 93.31 241 GLY A CA 1
ATOM 1891 C C . GLY A 1 241 ? -5.621 -8.093 19.468 1.00 93.31 241 GLY A C 1
ATOM 1892 O O . GLY A 1 241 ? -6.209 -8.303 20.525 1.00 93.31 241 GLY A O 1
ATOM 1893 N N . SER A 1 242 ? -4.901 -6.990 19.262 1.00 94.25 242 SER A N 1
ATOM 1894 C CA . SER A 1 242 ? -4.753 -5.917 20.240 1.00 94.25 242 SER A CA 1
ATOM 1895 C C . SER A 1 242 ? -5.893 -4.904 20.133 1.00 94.25 242 SER A C 1
ATOM 1897 O O . SER A 1 242 ? -6.168 -4.353 19.063 1.00 94.25 242 SER A O 1
ATOM 1899 N N . GLU A 1 243 ? -6.559 -4.609 21.248 1.00 90.12 243 GLU A N 1
ATOM 1900 C CA . GLU A 1 243 ? -7.643 -3.618 21.286 1.00 90.12 243 GLU A CA 1
ATOM 1901 C C . GLU A 1 243 ? -7.124 -2.187 21.090 1.00 90.12 243 GLU A C 1
ATOM 1903 O O . GLU A 1 243 ? -7.785 -1.370 20.445 1.00 90.12 243 GLU A O 1
ATOM 1908 N N . THR A 1 244 ? -5.915 -1.891 21.571 1.00 91.25 244 THR A N 1
ATOM 1909 C CA . THR A 1 244 ? -5.310 -0.553 21.545 1.00 91.25 244 THR A CA 1
ATOM 1910 C C . THR A 1 244 ? -4.143 -0.465 20.564 1.00 91.25 244 THR A C 1
ATOM 1912 O O . THR A 1 244 ? -3.451 -1.445 20.274 1.00 91.25 244 THR A O 1
ATOM 1915 N N . LEU A 1 245 ? -3.900 0.734 20.028 1.00 94.81 245 LEU A N 1
ATOM 1916 C CA . LEU A 1 245 ? -2.716 0.970 19.208 1.00 94.81 245 LEU A CA 1
ATOM 1917 C C . LEU A 1 245 ? -1.471 1.028 20.088 1.00 94.81 245 LEU A C 1
ATOM 1919 O O . LEU A 1 245 ? -1.382 1.833 21.007 1.00 94.81 245 LEU A O 1
ATOM 1923 N N . GLN A 1 246 ? -0.499 0.183 19.764 1.00 93.81 246 GLN A N 1
ATOM 1924 C CA . GLN A 1 246 ? 0.808 0.159 20.396 1.00 93.81 246 GLN A CA 1
ATOM 1925 C C . GLN A 1 246 ? 1.817 0.921 19.539 1.00 93.81 246 GLN A C 1
ATOM 1927 O O . GLN A 1 246 ? 1.669 1.055 18.319 1.00 93.81 246 GLN A O 1
ATOM 1932 N N . ARG A 1 247 ? 2.899 1.376 20.175 1.00 93.50 247 ARG A N 1
ATOM 1933 C CA . ARG A 1 247 ? 4.005 2.051 19.485 1.00 93.50 247 ARG A CA 1
ATOM 1934 C C . ARG A 1 247 ? 4.600 1.198 18.357 1.00 93.50 247 ARG A C 1
ATOM 1936 O O . ARG A 1 247 ? 4.996 1.760 17.339 1.00 93.50 247 ARG A O 1
ATOM 1943 N N . SER A 1 248 ? 4.653 -0.126 18.522 1.00 94.56 248 SER A N 1
ATOM 1944 C CA . SER A 1 248 ? 5.106 -1.071 17.490 1.00 94.56 248 SER A CA 1
ATOM 1945 C C . SER A 1 248 ? 4.289 -0.937 16.203 1.00 94.56 248 SER A C 1
ATOM 1947 O O . SER A 1 248 ? 4.873 -0.720 15.144 1.00 94.56 248 SER A O 1
ATOM 1949 N N . HIS A 1 249 ? 2.955 -0.939 16.302 1.00 95.69 249 HIS A N 1
ATOM 1950 C CA . HIS A 1 249 ? 2.062 -0.810 15.145 1.00 95.69 249 HIS A CA 1
ATOM 1951 C C . HIS A 1 249 ? 2.270 0.511 14.397 1.00 95.69 249 HIS A C 1
ATOM 1953 O O . HIS A 1 249 ? 2.274 0.540 13.169 1.00 95.69 249 HIS A O 1
ATOM 1959 N N . LEU A 1 250 ? 2.452 1.616 15.130 1.00 94.19 250 LEU A N 1
ATOM 1960 C CA . LEU A 1 250 ? 2.697 2.931 14.529 1.00 94.19 250 LEU A CA 1
ATOM 1961 C C . LEU A 1 250 ? 4.038 2.971 13.794 1.00 94.19 250 LEU A C 1
ATOM 1963 O O . LEU A 1 250 ? 4.123 3.483 12.679 1.00 94.19 250 LEU A O 1
ATOM 1967 N N . MET A 1 251 ? 5.087 2.426 14.414 1.00 91.75 251 MET A N 1
ATOM 1968 C CA . MET A 1 251 ? 6.426 2.380 13.829 1.00 91.75 251 MET A CA 1
ATOM 1969 C C . MET A 1 251 ? 6.474 1.509 12.576 1.00 91.75 251 MET A C 1
ATOM 1971 O O . MET A 1 251 ? 7.098 1.903 11.591 1.00 91.75 251 MET A O 1
ATOM 1975 N N . GLU A 1 252 ? 5.804 0.361 12.595 1.00 93.00 252 GLU A N 1
ATOM 1976 C CA . GLU A 1 252 ? 5.713 -0.519 11.434 1.00 93.00 252 GLU A CA 1
ATOM 1977 C C . GLU A 1 252 ? 4.901 0.131 10.305 1.00 93.00 252 GLU A C 1
ATOM 1979 O O . GLU A 1 252 ? 5.372 0.189 9.170 1.00 93.00 252 GLU A O 1
ATOM 1984 N N . ALA A 1 253 ? 3.746 0.732 10.612 1.00 92.50 253 ALA A N 1
ATOM 1985 C CA . ALA A 1 253 ? 2.950 1.462 9.625 1.00 92.50 253 ALA A CA 1
ATOM 1986 C C . ALA A 1 253 ? 3.737 2.617 8.975 1.00 92.50 253 ALA A C 1
ATOM 1988 O O . ALA A 1 253 ? 3.699 2.791 7.757 1.00 92.50 253 ALA A O 1
ATOM 1989 N N . LEU A 1 254 ? 4.514 3.370 9.763 1.00 89.25 254 LEU A N 1
ATOM 1990 C CA . LEU A 1 254 ? 5.453 4.380 9.255 1.00 89.25 254 LEU A CA 1
ATOM 1991 C C . LEU A 1 254 ? 6.585 3.772 8.413 1.00 89.25 254 LEU A C 1
ATOM 1993 O O . LEU A 1 254 ? 7.141 4.443 7.538 1.00 89.25 254 LEU A O 1
ATOM 1997 N N . GLY A 1 255 ? 6.977 2.534 8.709 1.00 87.25 255 GLY A N 1
ATOM 1998 C CA . GLY A 1 255 ? 7.958 1.759 7.954 1.00 87.25 255 GLY A CA 1
ATOM 1999 C C . GLY A 1 255 ? 7.479 1.400 6.549 1.00 87.25 255 GLY A C 1
ATOM 2000 O O . GLY A 1 255 ? 8.306 1.334 5.644 1.00 87.25 255 GLY A O 1
ATOM 2001 N N . TYR A 1 256 ? 6.167 1.272 6.340 1.00 86.69 256 TYR A N 1
ATOM 2002 C CA . TYR A 1 256 ? 5.554 1.015 5.033 1.00 86.69 256 TYR A CA 1
ATOM 2003 C C . TYR A 1 256 ? 5.322 2.278 4.182 1.00 86.69 256 TYR A C 1
ATOM 2005 O O . TYR A 1 256 ? 4.651 2.200 3.163 1.00 86.69 256 TYR A O 1
ATOM 2013 N N . ARG A 1 257 ? 5.846 3.456 4.550 1.00 82.00 257 ARG A N 1
ATOM 2014 C CA . ARG A 1 257 ? 5.719 4.710 3.763 1.00 82.00 257 ARG A CA 1
ATOM 2015 C C . ARG A 1 257 ? 7.085 5.222 3.286 1.00 82.00 257 ARG A C 1
ATOM 2017 O O . ARG A 1 257 ? 7.427 6.392 3.440 1.00 82.00 257 ARG A O 1
ATOM 2024 N N . GLN A 1 258 ? 7.925 4.329 2.760 1.00 67.44 258 GLN A N 1
ATOM 2025 C CA . GLN A 1 258 ? 9.328 4.650 2.451 1.00 67.44 258 GLN A CA 1
ATOM 2026 C C . GLN A 1 258 ? 9.511 5.613 1.270 1.00 67.44 258 GLN A C 1
ATOM 2028 O O . GLN A 1 258 ? 10.460 6.398 1.284 1.00 67.44 258 GLN A O 1
ATOM 2033 N N . LEU A 1 259 ? 8.619 5.600 0.271 1.00 60.94 259 LEU A N 1
ATOM 2034 C CA . LEU A 1 259 ? 8.748 6.481 -0.900 1.00 60.94 259 LEU A CA 1
ATOM 2035 C C . LEU A 1 259 ? 8.525 7.956 -0.539 1.00 60.94 259 LEU A C 1
ATOM 2037 O O . LEU A 1 259 ? 9.201 8.821 -1.096 1.00 60.94 259 LEU A O 1
ATOM 2041 N N . ASP A 1 260 ? 7.680 8.239 0.456 1.00 60.81 260 ASP A N 1
ATOM 2042 C CA . ASP A 1 260 ? 7.502 9.593 0.996 1.00 60.81 260 ASP A CA 1
ATOM 2043 C C . ASP A 1 260 ? 8.814 10.134 1.591 1.00 60.81 260 ASP A C 1
ATOM 2045 O O . ASP A 1 260 ? 9.169 11.297 1.391 1.00 60.81 260 ASP A O 1
ATOM 2049 N N . ARG A 1 261 ? 9.599 9.267 2.255 1.00 57.38 261 ARG A N 1
ATOM 2050 C CA . ARG A 1 261 ? 10.904 9.635 2.839 1.00 57.38 261 ARG A CA 1
ATOM 2051 C C . ARG A 1 261 ? 11.917 10.053 1.774 1.00 57.38 261 ARG A C 1
ATOM 2053 O O . ARG A 1 261 ? 12.717 10.956 2.010 1.00 57.38 261 ARG A O 1
ATOM 2060 N N . GLN A 1 262 ? 11.893 9.399 0.611 1.00 56.69 262 GLN A N 1
ATOM 2061 C CA . GLN A 1 262 ? 12.825 9.684 -0.483 1.00 56.69 262 GLN A CA 1
ATOM 2062 C C . GLN A 1 262 ? 12.483 10.995 -1.208 1.00 56.69 262 GLN A C 1
ATOM 2064 O O . GLN A 1 262 ? 13.391 11.690 -1.661 1.00 56.69 262 GLN A O 1
ATOM 2069 N N . GLN A 1 263 ? 11.199 11.370 -1.284 1.00 54.25 263 GLN A N 1
ATOM 2070 C CA . GLN A 1 263 ? 10.783 12.647 -1.876 1.00 54.25 263 GLN A CA 1
ATOM 2071 C C . GLN A 1 263 ? 11.087 13.841 -0.960 1.00 54.25 263 GLN A C 1
ATOM 2073 O O . GLN A 1 263 ? 11.605 14.847 -1.444 1.00 54.25 263 GLN A O 1
ATOM 2078 N N . GLY A 1 264 ? 10.865 13.707 0.354 1.00 45.72 264 GLY A N 1
ATOM 2079 C CA . GLY A 1 264 ? 11.187 14.754 1.334 1.00 45.72 264 GLY A CA 1
ATOM 2080 C C . GLY A 1 264 ? 12.686 15.078 1.423 1.00 45.72 264 GLY A C 1
ATOM 2081 O O . GLY A 1 264 ? 13.070 16.243 1.540 1.00 45.72 264 GLY A O 1
ATOM 2082 N N . ALA A 1 265 ? 13.550 14.065 1.284 1.00 41.62 265 ALA A N 1
ATOM 2083 C CA . ALA A 1 265 ? 15.001 14.259 1.227 1.00 41.62 265 ALA A CA 1
ATOM 2084 C C . ALA A 1 265 ? 15.458 14.983 -0.055 1.00 41.62 265 ALA A C 1
ATOM 2086 O O . ALA A 1 265 ? 16.425 15.738 -0.016 1.00 41.62 265 ALA A O 1
ATOM 2087 N N . GLY A 1 266 ? 14.750 14.800 -1.177 1.00 36.62 266 GLY A N 1
ATOM 2088 C CA . GLY A 1 266 ? 15.036 15.497 -2.434 1.00 36.62 266 GLY A CA 1
ATOM 2089 C C . GLY A 1 266 ? 14.654 16.981 -2.418 1.00 36.62 266 GLY A C 1
ATOM 2090 O O . GLY A 1 266 ? 15.340 17.787 -3.036 1.00 36.62 266 GLY A O 1
ATOM 2091 N N . SER A 1 267 ? 13.606 17.359 -1.678 1.00 35.06 267 SER A N 1
ATOM 2092 C CA . SER A 1 267 ? 13.187 18.762 -1.522 1.00 35.06 267 SER A CA 1
ATOM 2093 C C . SER A 1 267 ? 14.057 19.573 -0.557 1.00 35.06 267 SER A C 1
ATOM 2095 O O . SER A 1 267 ? 14.115 20.793 -0.674 1.00 35.06 267 SER A O 1
ATOM 2097 N N . ALA A 1 268 ? 14.756 18.920 0.377 1.00 31.64 268 ALA A N 1
ATOM 2098 C CA . ALA A 1 268 ? 15.651 19.590 1.326 1.00 31.64 268 ALA A CA 1
ATOM 2099 C C . ALA A 1 268 ? 17.018 19.974 0.722 1.00 31.64 268 ALA A C 1
ATOM 2101 O O . ALA A 1 268 ? 17.776 20.704 1.347 1.00 31.64 268 ALA A O 1
ATOM 2102 N N . VAL A 1 269 ? 17.335 19.497 -0.488 1.00 30.78 269 VAL A N 1
ATOM 2103 C CA . VAL A 1 269 ? 18.590 19.805 -1.206 1.00 30.78 269 VAL A CA 1
ATOM 2104 C C . VAL A 1 269 ? 18.404 20.959 -2.210 1.00 30.78 269 VAL A C 1
ATOM 2106 O O . VAL A 1 269 ? 19.349 21.371 -2.874 1.00 30.78 269 VAL A O 1
ATOM 2109 N N . SER A 1 270 ? 17.194 21.520 -2.316 1.00 29.91 270 SER A N 1
ATOM 2110 C CA . SER A 1 270 ? 16.856 22.599 -3.256 1.00 29.91 270 SER A CA 1
ATOM 2111 C C . SER A 1 270 ? 16.355 23.888 -2.591 1.00 29.91 270 SER A C 1
ATOM 2113 O O . SER A 1 270 ? 15.574 24.611 -3.208 1.00 29.91 270 SER A O 1
ATOM 2115 N N . ALA A 1 271 ? 16.774 24.176 -1.356 1.00 27.02 271 ALA A N 1
ATOM 2116 C CA . ALA A 1 271 ? 16.524 25.451 -0.680 1.00 27.02 271 ALA A CA 1
ATOM 2117 C C . ALA A 1 271 ? 17.836 26.066 -0.184 1.00 27.02 271 ALA A C 1
ATOM 2119 O O . ALA A 1 271 ? 18.653 25.304 0.381 1.00 27.02 271 ALA A O 1
#

Secondary structure (DSSP, 8-state):
-EEE--BTBBTTBHHHHHSTTHHHHHHHHHHHHHHH-SS--EEE--SEEEETTEEEEPPBPGGG--GGGS-HHHHHHTTTHHHHSEEEEEETTEEEEEE----------SSTTS-TT-SSS---S-HHHHHHHHTTS-HHHHTT-S-B---PPPPHHHHTT-SPPPPPHHHHHHHHHHHHHHHHHTTS-GGG--THHHHHHTPPPHHHHHHHHHHHHHHT--HHHHHHHHHHHHHHHHHHT-SS--HHHHHHHHHTBHHHHHHHHHHTT--

Sequence (271 aa):
MFITGLEESLFPHEQSAHEEGGLEEERRLMYVAITRARRRLYLSHAQSRMLHGQIRYGLPSRFLDELPEFERRVLEVLREPMETGEIAISRAARQVVFPARFQVVAAMNPCPCGYSGHPSIECQCTPQQVMRYRSKISGPLLDRFDLHVEVPVQGGDVLLGSGEPGEPSHQVKARVDRARALQQQRGALNASLSGCLLNEACRLDSPGEQLLSRAMERLGLSARALHRILRVARTLADLEGSETLQRSHLMEALGYRQLDRQQGAGSAVSA

Solvent-accessible surface area (backbone atoms only — not comparable to full-atom values): 15913 Å² total; per-residue (Å²): 80,75,50,71,52,36,18,49,56,60,33,57,32,49,68,33,67,73,40,94,63,27,56,59,51,44,50,50,53,52,50,53,49,59,72,63,30,84,85,49,73,43,80,38,61,55,69,58,45,79,55,97,90,38,82,43,74,41,53,69,14,79,88,74,59,41,61,57,74,53,57,54,71,63,58,57,60,48,49,51,24,73,70,71,30,34,44,79,50,74,56,101,91,49,76,48,76,43,85,38,77,75,85,88,85,83,55,66,67,70,23,90,84,53,27,56,88,45,95,86,48,85,53,88,68,51,71,68,53,30,51,56,43,58,59,48,49,50,68,78,53,57,59,68,46,69,66,41,80,86,80,76,89,74,56,68,52,55,76,72,65,73,46,82,84,69,87,53,68,68,60,54,46,54,42,52,51,53,24,48,51,55,24,54,76,72,72,46,54,53,92,72,51,52,71,68,61,32,51,65,69,48,51,64,53,73,69,48,50,54,52,50,54,52,48,30,69,76,43,69,53,51,75,65,44,49,53,34,34,46,34,45,16,46,48,48,22,33,58,72,70,43,88,59,67,48,68,66,30,50,54,51,30,57,59,27,46,50,65,54,49,57,53,46,59,58,58,67,75,74,117

Radius of gyration: 21.64 Å; Cα contacts (8 Å, |Δi|>4): 288; chains: 1; bounding box: 51×50×67 Å

Mean predicted aligned error: 12.61 Å

Foldseek 3Di:
DEDEAQFPCRQVPVVLVVDDCSNVVSVVVVVVLVVVCQDDYHYDHDQWDQDPNDIDGTDGHPVPDAPLVDQLVVLVQVLVCLVPQKHWDDDDHDIDIDGRDDDDDGHDAQFPVNCVVPPPDDDPDDPVRSVVSVVSHPPSSLLSDLFADDDHDDDPCVVVVVDDDDDDVVVVVVLQVQLVVVQVVLVHQLSPQDDPSLCVQAPDDPVLVVVVVVLCVLLVDDPSSVSSLSSQLSSVCSSVVHSYRDPVSSVVSSVRSVVSNVVSVVVVVPD